Protein AF-A0A642V081-F1 (afdb_monomer)

Organism: Diutina rugosa (NCBI:txid5481)

Radius of gyration: 24.94 Å; Cα contacts (8 Å, |Δi|>4): 287; chains: 1; bounding box: 55×45×72 Å

pLDDT: mean 78.42, std 20.73, range [26.14, 98.19]

Mean predicted aligned error: 10.45 Å

Solvent-accessible surface area (backbone atoms only — not comparable to full-atom values): 16458 Å² total; per-residue (Å²): 106,72,70,55,56,49,44,54,45,44,58,56,42,57,66,57,71,76,52,76,100,82,73,70,90,54,52,59,71,49,46,51,47,54,36,75,72,33,76,67,60,33,51,57,48,52,50,50,53,51,54,48,46,60,52,38,47,76,74,40,48,69,62,46,50,56,36,51,55,49,38,51,55,51,53,48,49,30,59,46,42,29,54,54,55,55,52,49,45,72,73,74,51,57,73,32,92,36,66,67,26,58,39,52,69,45,12,48,50,46,34,54,46,52,61,49,49,56,51,50,47,53,53,45,18,52,45,17,59,78,68,20,66,59,59,57,72,58,49,42,51,48,53,37,52,51,48,39,72,76,36,77,92,52,85,66,57,62,84,63,49,50,58,54,36,38,47,52,37,34,52,19,64,59,74,52,56,81,91,61,61,36,33,67,18,67,65,46,31,49,51,52,54,41,47,76,73,67,50,52,63,68,58,49,17,66,77,69,75,37,52,57,69,12,50,52,25,46,53,54,41,49,51,52,61,72,63,50,71,66,40,42,96,92,46,61,65,48,31,38,60,23,59,55,45,34,41,26,50,53,44,43,53,50,56,54,49,51,51,49,54,56,54,69,68,56,73,78,55,98,54,74,68,43,59,55,53,48,54,44,54,55,49,30,52,55,49,47,51,50,54,50,47,52,54,50,55,56,50,64,71,126

Structure (mmCIF, N/CA/C/O backbone):
data_AF-A0A642V081-F1
#
_entry.id   AF-A0A642V081-F1
#
loop_
_atom_site.group_PDB
_atom_site.id
_atom_site.type_symbol
_atom_site.label_atom_id
_atom_site.label_alt_id
_atom_site.label_comp_id
_atom_site.label_asym_id
_atom_site.label_entity_id
_atom_site.label_seq_id
_atom_site.pdbx_PDB_ins_code
_atom_site.Cartn_x
_atom_site.Cartn_y
_atom_site.Cartn_z
_atom_site.occupancy
_atom_site.B_iso_or_equiv
_atom_site.auth_seq_id
_atom_site.auth_comp_id
_atom_site.auth_asym_id
_atom_site.auth_atom_id
_atom_site.pdbx_PDB_model_num
ATOM 1 N N . MET A 1 1 ? -28.876 -6.7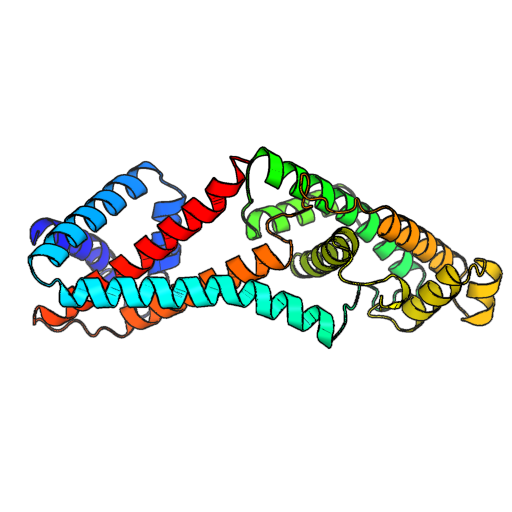98 34.643 1.00 32.56 1 MET A N 1
ATOM 2 C CA . MET A 1 1 ? -27.406 -6.703 34.494 1.00 32.56 1 MET A CA 1
ATOM 3 C C . MET A 1 1 ? -26.693 -8.021 34.769 1.00 32.56 1 MET A C 1
ATOM 5 O O . MET A 1 1 ? -26.191 -8.585 33.809 1.00 32.56 1 MET A O 1
ATOM 9 N N . PHE A 1 2 ? -26.740 -8.591 35.982 1.00 28.73 2 PHE A N 1
ATOM 10 C CA . PHE A 1 2 ? -26.086 -9.879 36.290 1.00 28.73 2 PHE A CA 1
ATOM 11 C C . PHE A 1 2 ? -26.470 -11.043 35.365 1.00 28.73 2 PHE A C 1
ATOM 13 O O . PHE A 1 2 ? -25.617 -11.851 35.053 1.00 28.73 2 PHE A O 1
ATOM 20 N N . LYS A 1 3 ? -27.707 -11.122 34.848 1.00 30.64 3 LYS A N 1
ATOM 21 C CA . LYS A 1 3 ? -28.114 -12.174 33.889 1.00 30.64 3 LYS A CA 1
ATOM 22 C C . LYS A 1 3 ? -27.567 -11.990 32.464 1.00 30.64 3 LYS A C 1
ATOM 24 O O . LYS A 1 3 ? -27.424 -12.983 31.764 1.00 30.64 3 LYS A O 1
ATOM 29 N N . LEU A 1 4 ? -27.283 -10.756 32.035 1.00 36.66 4 LEU A N 1
ATOM 30 C CA . LEU A 1 4 ? -26.717 -10.461 30.709 1.00 36.66 4 LEU A CA 1
ATOM 31 C C . LEU A 1 4 ? -25.191 -10.565 30.756 1.00 36.66 4 LEU A C 1
ATOM 33 O O . LEU A 1 4 ? -24.613 -11.249 29.925 1.00 36.66 4 LEU A O 1
ATOM 37 N N . ALA A 1 5 ? -24.574 -10.017 31.809 1.00 34.97 5 ALA A N 1
ATOM 38 C CA . ALA A 1 5 ? -23.178 -10.271 32.143 1.00 34.97 5 ALA A CA 1
ATOM 39 C C . ALA A 1 5 ? -22.939 -11.771 32.354 1.00 34.97 5 ALA A C 1
ATOM 41 O O . ALA A 1 5 ? -22.004 -12.295 31.788 1.00 34.97 5 ALA A O 1
ATOM 42 N N . ALA A 1 6 ? -23.827 -12.509 33.033 1.00 33.53 6 ALA A N 1
ATOM 43 C CA . ALA A 1 6 ? -23.733 -13.967 33.149 1.00 33.53 6 ALA A CA 1
ATOM 44 C C . ALA A 1 6 ? -24.080 -14.725 31.858 1.00 33.53 6 ALA A C 1
ATOM 46 O O . ALA A 1 6 ? -23.730 -15.893 31.768 1.00 33.53 6 ALA A O 1
ATOM 47 N N . ARG A 1 7 ? -24.760 -14.123 30.872 1.00 36.12 7 ARG A N 1
ATOM 48 C CA . ARG A 1 7 ? -24.991 -14.731 29.546 1.00 36.12 7 ARG A CA 1
ATOM 49 C C . ARG A 1 7 ? -23.801 -14.510 28.614 1.00 36.12 7 ARG A C 1
ATOM 51 O O . ARG A 1 7 ? -23.375 -15.471 27.992 1.00 36.12 7 ARG A O 1
ATOM 58 N N . LEU A 1 8 ? -23.225 -13.307 28.598 1.00 38.94 8 LEU A N 1
ATOM 59 C CA . LEU A 1 8 ? -21.942 -13.010 27.953 1.00 38.94 8 LEU A CA 1
ATOM 60 C C . LEU A 1 8 ? -20.829 -13.841 28.597 1.00 38.94 8 LEU A C 1
ATOM 62 O O . LEU A 1 8 ? -20.137 -14.567 27.901 1.00 38.94 8 LEU A O 1
ATOM 66 N N . ASN A 1 9 ? -20.761 -13.862 29.930 1.00 35.81 9 ASN A N 1
ATOM 67 C CA . ASN A 1 9 ? -19.844 -14.703 30.689 1.00 35.81 9 ASN A CA 1
ATOM 68 C C . ASN A 1 9 ? -20.134 -16.186 30.440 1.00 35.81 9 ASN A C 1
ATOM 70 O O . ASN A 1 9 ? -19.202 -16.901 30.163 1.00 35.81 9 ASN A O 1
ATOM 74 N N . ARG A 1 10 ? -21.381 -16.687 30.402 1.00 33.41 10 ARG A N 1
ATOM 75 C CA . ARG A 1 10 ? -21.636 -18.098 30.022 1.00 33.41 10 ARG A CA 1
ATOM 76 C C . ARG A 1 10 ? -21.264 -18.412 28.580 1.00 33.41 10 ARG A C 1
ATOM 78 O O . ARG A 1 10 ? -20.822 -19.522 28.352 1.00 33.41 10 ARG A O 1
ATOM 85 N N . SER A 1 11 ? -21.422 -17.496 27.630 1.00 37.34 11 SER A N 1
ATOM 86 C CA . SER A 1 11 ? -21.019 -17.719 26.234 1.00 37.34 11 SER A CA 1
ATOM 87 C C . SER A 1 11 ? -19.494 -17.724 26.084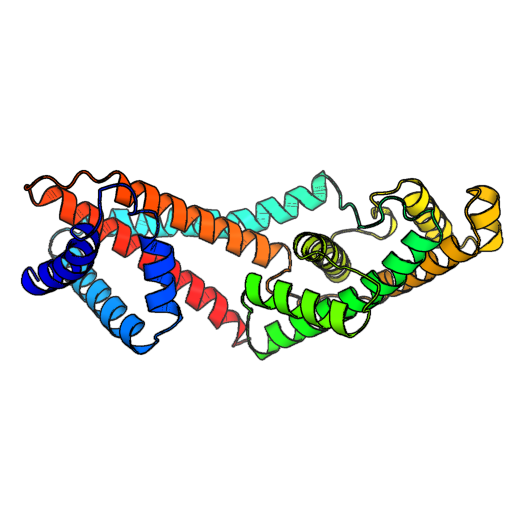 1.00 37.34 11 SER A C 1
ATOM 89 O O . SER A 1 11 ? -18.944 -18.578 25.396 1.00 37.34 11 SER A O 1
ATOM 91 N N . ILE A 1 12 ? -18.808 -16.824 26.793 1.00 38.19 12 ILE A N 1
ATOM 92 C CA . ILE A 1 12 ? -17.344 -16.717 26.848 1.00 38.19 12 ILE A CA 1
ATOM 93 C C . ILE A 1 12 ? -16.745 -17.896 27.648 1.00 38.19 12 ILE A C 1
ATOM 95 O O . ILE A 1 12 ? -15.780 -18.523 27.223 1.00 38.19 12 ILE A O 1
ATOM 99 N N . VAL A 1 13 ? -17.375 -18.284 28.760 1.00 34.09 13 VAL A N 1
ATOM 100 C CA . VAL A 1 13 ? -16.932 -19.330 29.700 1.00 34.09 13 VAL A CA 1
ATOM 101 C C . VAL A 1 13 ? -17.310 -20.745 29.247 1.00 34.09 13 VAL A C 1
ATOM 103 O O . VAL A 1 13 ? -16.503 -21.651 29.429 1.00 34.09 13 VAL A O 1
ATOM 106 N N . HIS A 1 14 ? -18.460 -20.993 28.597 1.00 35.00 14 HIS A N 1
ATOM 107 C CA . HIS A 1 14 ? -18.742 -22.324 28.018 1.00 35.00 14 HIS A CA 1
ATOM 108 C C . HIS A 1 14 ? -17.799 -22.664 26.860 1.00 35.00 14 HIS A C 1
ATOM 110 O O . HIS A 1 14 ? -17.483 -23.840 26.653 1.00 35.00 14 HIS A O 1
ATOM 116 N N . HIS A 1 15 ? -17.321 -21.657 26.128 1.00 36.28 15 HIS A N 1
ATOM 117 C CA . HIS A 1 15 ? -16.260 -21.842 25.142 1.00 36.28 15 HIS A CA 1
ATOM 118 C C . HIS A 1 15 ? -14.868 -21.966 25.779 1.00 36.28 15 HIS A C 1
ATOM 120 O O . HIS A 1 15 ? -14.047 -22.710 25.251 1.00 36.28 15 HIS A O 1
ATOM 126 N N . ALA A 1 16 ? -14.625 -21.357 26.945 1.00 33.34 16 ALA A N 1
ATOM 127 C CA . ALA A 1 16 ? -13.371 -21.504 27.692 1.00 33.34 16 ALA A CA 1
ATOM 128 C C . ALA A 1 16 ? -13.244 -22.826 28.485 1.00 33.34 16 ALA A C 1
ATOM 130 O O . ALA A 1 16 ? -12.134 -23.284 28.735 1.00 33.34 16 ALA A O 1
ATOM 131 N N . HIS A 1 17 ? -14.350 -23.463 28.887 1.00 32.53 17 HIS A N 1
ATOM 132 C CA . HIS A 1 17 ? -14.330 -24.663 29.744 1.00 32.53 17 HIS A CA 1
ATOM 133 C C . HIS A 1 17 ? -14.405 -26.008 29.011 1.00 32.53 17 HIS A C 1
ATOM 135 O O . HIS A 1 17 ? -14.322 -27.051 29.653 1.00 32.53 17 HIS A O 1
ATOM 141 N N . SER A 1 18 ? -14.544 -26.022 27.684 1.00 30.14 18 SER A N 1
ATOM 142 C CA . SER A 1 18 ? -14.655 -27.270 26.910 1.00 30.14 18 SER A CA 1
ATOM 143 C C . SER A 1 18 ? -13.350 -27.723 26.241 1.00 30.14 18 SER A C 1
ATOM 145 O O . SER A 1 18 ? -13.346 -28.765 25.585 1.00 30.14 18 SER A O 1
ATOM 147 N N . ARG A 1 19 ? -12.230 -27.004 26.419 1.00 30.38 19 ARG A N 1
ATOM 148 C CA . ARG A 1 19 ? -10.895 -27.402 25.929 1.00 30.38 19 ARG A CA 1
ATOM 149 C C . ARG A 1 19 ? -9.787 -26.950 26.895 1.00 30.38 19 ARG A C 1
ATOM 151 O O . ARG A 1 19 ? -9.972 -25.944 27.575 1.00 30.38 19 ARG A O 1
ATOM 158 N N . PRO A 1 20 ? -8.661 -27.685 26.994 1.00 27.58 20 PRO A N 1
ATOM 159 C CA . PRO A 1 20 ? -7.581 -27.347 27.918 1.00 27.58 20 PRO A CA 1
ATOM 160 C C . PRO A 1 20 ? -7.003 -25.952 27.632 1.00 27.58 20 PRO A C 1
ATOM 162 O O . PRO A 1 20 ? -7.023 -25.494 26.491 1.00 27.58 20 PRO A O 1
ATOM 165 N N . LEU A 1 21 ? -6.500 -25.318 28.699 1.00 30.09 21 LEU A N 1
ATOM 166 C CA . LEU A 1 21 ? -6.029 -23.931 28.901 1.00 30.09 21 LEU A CA 1
ATOM 167 C C . LEU A 1 21 ? -4.899 -23.423 27.966 1.00 30.09 21 LEU A C 1
ATOM 169 O O . LEU A 1 21 ? -4.063 -22.626 28.375 1.00 30.09 21 LEU A O 1
ATOM 173 N N . GLY A 1 22 ? -4.867 -23.851 26.705 1.00 26.14 22 GLY A N 1
ATOM 174 C CA . GLY A 1 22 ? -3.906 -23.416 25.687 1.00 26.14 22 GLY A CA 1
ATOM 175 C C . GLY A 1 22 ? -4.514 -22.654 24.506 1.00 26.14 22 GLY A C 1
ATOM 176 O O . GLY A 1 22 ? -3.803 -22.387 23.547 1.00 26.14 22 GLY A O 1
ATOM 177 N N . VAL A 1 23 ? -5.814 -22.323 24.513 1.00 30.14 23 VAL A N 1
ATOM 178 C CA . VAL A 1 23 ? -6.482 -21.714 23.344 1.00 30.14 23 VAL A CA 1
ATOM 179 C C . VAL A 1 23 ? -7.489 -20.631 23.760 1.00 30.14 23 VAL A C 1
ATOM 181 O O . VAL A 1 23 ? -8.694 -20.786 23.595 1.00 30.14 23 VAL A O 1
ATOM 184 N N . VAL A 1 24 ? -6.998 -19.511 24.299 1.00 34.81 24 VAL A N 1
ATOM 185 C CA . VAL A 1 24 ? -7.749 -18.229 24.342 1.00 34.81 24 VAL A CA 1
ATOM 186 C C . VAL A 1 24 ? -7.237 -17.244 23.274 1.00 34.81 24 VAL A C 1
ATOM 188 O O . VAL A 1 24 ? -7.891 -16.253 22.971 1.00 34.81 24 VAL A O 1
ATOM 191 N N . CYS A 1 25 ? -6.179 -17.625 22.550 1.00 33.81 25 CYS A N 1
ATOM 192 C CA . CYS A 1 25 ? -5.556 -16.888 21.441 1.00 33.81 25 CYS A CA 1
ATOM 193 C C . CYS A 1 25 ? -6.454 -16.712 20.189 1.00 33.81 25 CYS A C 1
ATOM 195 O O . CYS A 1 25 ? -6.045 -16.144 19.186 1.00 33.81 25 CYS A O 1
ATOM 197 N N . LEU A 1 26 ? -7.691 -17.221 20.220 1.00 32.47 26 LEU A N 1
ATOM 198 C CA . LEU A 1 26 ? -8.676 -17.091 19.140 1.00 32.47 26 LEU A CA 1
ATOM 199 C C . LEU A 1 26 ? -9.790 -16.092 19.466 1.00 32.47 26 LEU A C 1
ATOM 201 O O . LEU A 1 26 ? -10.690 -15.932 18.644 1.00 32.47 26 LEU A O 1
ATOM 205 N N . SER A 1 27 ? -9.791 -15.469 20.652 1.00 43.78 27 SER A N 1
ATOM 206 C CA . SER A 1 27 ? -11.011 -14.839 21.152 1.00 43.78 27 SER A CA 1
ATOM 207 C C . SER A 1 27 ? -11.390 -13.576 20.392 1.00 43.78 27 SER A C 1
ATOM 209 O O . SER A 1 27 ? -12.537 -13.536 19.985 1.00 43.78 27 SER A O 1
ATOM 211 N N . TRP A 1 28 ? -10.486 -12.641 20.063 1.00 40.12 28 TRP A N 1
ATOM 212 C CA . TRP A 1 28 ? -10.871 -11.425 19.326 1.00 40.12 28 TRP A CA 1
ATOM 213 C C . TRP A 1 28 ? -10.946 -11.595 17.811 1.00 40.12 28 TRP A C 1
ATOM 215 O O . TRP A 1 28 ? -11.899 -11.109 17.241 1.00 40.12 28 TRP A O 1
ATOM 225 N N . LYS A 1 29 ? -10.080 -12.364 17.133 1.00 36.12 29 LYS A N 1
ATOM 226 C CA . LYS A 1 29 ? -10.322 -12.690 15.706 1.00 36.12 29 LYS A CA 1
ATOM 227 C C . LYS A 1 29 ? -11.617 -13.493 15.510 1.00 36.12 29 LYS A C 1
ATOM 229 O O . LYS A 1 29 ? -12.261 -13.351 14.477 1.00 36.12 29 LYS A O 1
ATOM 234 N N . ARG A 1 30 ? -12.059 -14.305 16.489 1.00 39.97 30 ARG A N 1
ATOM 235 C CA . ARG A 1 30 ? -13.419 -14.891 16.495 1.00 39.97 30 ARG A CA 1
ATOM 236 C C . ARG A 1 30 ? -14.500 -13.935 16.987 1.00 39.97 30 ARG A C 1
ATOM 238 O O . ARG A 1 30 ? -15.624 -14.076 16.531 1.00 39.97 30 ARG A O 1
ATOM 245 N N . PHE A 1 31 ? -14.197 -12.988 17.873 1.00 43.31 31 PHE A N 1
ATOM 246 C CA . PHE A 1 31 ? -15.139 -11.945 18.290 1.00 43.31 31 PHE A CA 1
ATOM 247 C C . PHE A 1 31 ? -15.372 -10.963 17.139 1.00 43.31 31 PHE A C 1
ATOM 249 O O . PHE A 1 31 ? -16.487 -10.867 16.662 1.00 43.31 31 PHE A O 1
ATOM 256 N N . SER A 1 32 ? -14.335 -10.328 16.599 1.00 36.94 32 SER A N 1
ATOM 257 C CA . SER A 1 32 ? -14.399 -9.466 15.422 1.00 36.94 32 SER A CA 1
ATOM 258 C C . SER A 1 32 ? -14.920 -10.215 14.197 1.00 36.94 32 SER A C 1
ATOM 260 O O . SER A 1 32 ? -15.821 -9.697 13.559 1.00 36.94 32 SER A O 1
ATOM 262 N N . SER A 1 33 ? -14.524 -11.467 13.903 1.00 37.62 33 SER A N 1
ATOM 263 C CA . SER A 1 33 ? -15.167 -12.195 12.789 1.00 37.62 33 SER A CA 1
ATOM 264 C C . SER A 1 33 ? -16.634 -12.538 13.062 1.00 37.62 33 SER A C 1
ATOM 266 O O . SER A 1 33 ? -17.432 -12.368 12.151 1.00 37.62 33 SER A O 1
ATOM 268 N N . MET A 1 34 ? -17.055 -12.907 14.283 1.00 36.66 34 MET A N 1
ATOM 269 C CA . MET A 1 34 ? -18.489 -13.067 14.609 1.00 36.66 34 MET A CA 1
ATOM 270 C C . MET A 1 34 ? -19.287 -11.758 14.504 1.00 36.66 34 MET A C 1
ATOM 272 O O . MET A 1 34 ? -20.498 -11.815 14.315 1.00 36.66 34 MET A O 1
ATOM 276 N N . TYR A 1 35 ? -18.649 -10.595 14.648 1.00 38.81 35 TYR A N 1
ATOM 277 C CA . TYR A 1 35 ? -19.322 -9.290 14.683 1.00 38.81 35 TYR A CA 1
ATOM 278 C C . TYR A 1 35 ? -19.258 -8.556 13.343 1.00 38.81 35 TYR A C 1
ATOM 280 O O . TYR A 1 35 ? -20.187 -7.833 12.995 1.00 38.81 35 TYR A O 1
ATOM 288 N N . CYS A 1 36 ? -18.191 -8.759 12.576 1.00 34.38 36 CYS A N 1
ATOM 289 C CA . CYS A 1 36 ? -18.011 -8.191 11.247 1.00 34.38 36 CYS A CA 1
ATOM 290 C C . CYS A 1 36 ? -18.716 -9.022 10.166 1.00 34.38 36 CYS A C 1
ATOM 292 O O . CYS A 1 36 ? -19.045 -8.469 9.123 1.00 34.38 36 CYS A O 1
ATOM 294 N N . SER A 1 37 ? -18.996 -10.314 10.401 1.00 34.06 37 SER A N 1
ATOM 295 C CA . SER A 1 37 ? -19.684 -11.170 9.415 1.00 34.06 37 SER A CA 1
ATOM 296 C C . SER A 1 37 ? -21.184 -11.392 9.666 1.00 34.06 37 SER A C 1
ATOM 298 O O . SER A 1 37 ? -21.883 -11.794 8.738 1.00 34.06 37 SER A O 1
ATOM 300 N N . ASP A 1 38 ? -21.710 -11.077 10.862 1.00 36.72 38 ASP A N 1
ATOM 301 C CA . ASP A 1 38 ? -23.151 -11.137 11.163 1.00 36.72 38 ASP A CA 1
ATOM 302 C C . ASP A 1 38 ? -23.688 -9.775 11.676 1.00 36.72 38 ASP A C 1
ATOM 304 O O . ASP A 1 38 ? -23.536 -9.424 12.856 1.00 36.72 38 ASP A O 1
ATOM 308 N N . PRO A 1 39 ? -24.344 -8.978 10.809 1.00 42.47 39 PRO A N 1
ATOM 309 C CA . PRO A 1 39 ? -24.791 -7.623 11.138 1.00 42.47 39 PRO A CA 1
ATOM 310 C C . PRO A 1 39 ? -25.899 -7.565 12.205 1.00 42.47 39 PRO A C 1
ATOM 312 O O . PRO A 1 39 ? -26.160 -6.491 12.758 1.00 42.47 39 PRO A O 1
ATOM 315 N N . VAL A 1 40 ? -26.559 -8.685 12.523 1.00 39.06 40 VAL A N 1
ATOM 316 C CA . VAL A 1 40 ? -27.606 -8.745 13.557 1.00 39.06 40 VAL A CA 1
ATOM 317 C C . VAL A 1 40 ? -26.988 -8.925 14.947 1.00 39.06 40 VAL A C 1
ATOM 319 O O . VAL A 1 40 ? -27.354 -8.207 15.880 1.00 39.06 40 VAL A O 1
ATOM 322 N N . LEU A 1 41 ? -25.990 -9.807 15.073 1.00 42.78 41 LEU A N 1
ATOM 323 C CA . LEU A 1 41 ? -25.235 -10.030 16.315 1.00 42.78 41 LEU A CA 1
ATOM 324 C C . LEU A 1 41 ? -24.449 -8.782 16.749 1.00 42.78 41 LEU A C 1
ATOM 326 O O . LEU A 1 41 ? -24.416 -8.448 17.936 1.00 42.78 41 LEU A O 1
ATOM 330 N N . SER A 1 42 ? -23.905 -8.046 15.777 1.00 56.31 42 SER A N 1
ATOM 331 C CA . SER A 1 42 ? -23.241 -6.751 15.973 1.00 56.31 42 SER A CA 1
ATOM 332 C C . SER A 1 42 ? -24.136 -5.713 16.670 1.00 56.31 42 SER A C 1
ATOM 334 O O . SER A 1 42 ? -23.727 -5.080 17.650 1.00 56.31 42 SER A O 1
ATOM 336 N N . LYS A 1 43 ? -25.395 -5.569 16.232 1.00 60.00 43 LYS A N 1
ATOM 337 C CA . LYS A 1 43 ? -26.323 -4.561 16.778 1.00 60.00 43 LYS A CA 1
ATOM 338 C C . LYS A 1 43 ? -26.743 -4.853 18.213 1.00 60.00 43 LYS A C 1
ATOM 340 O O . LYS A 1 43 ? -26.782 -3.934 19.034 1.00 60.00 43 LYS A O 1
ATOM 345 N N . ASP A 1 44 ? -27.044 -6.108 18.533 1.00 63.44 44 ASP A N 1
ATOM 346 C CA . ASP A 1 44 ? -27.483 -6.483 19.880 1.00 63.44 44 ASP A CA 1
ATOM 347 C C . ASP A 1 44 ? -26.366 -6.338 20.911 1.00 63.44 44 ASP A C 1
ATOM 349 O O . ASP A 1 44 ? -26.613 -5.904 22.042 1.00 63.44 44 ASP A O 1
ATOM 353 N N . VAL A 1 45 ? -25.124 -6.630 20.521 1.00 62.12 45 VAL A N 1
ATOM 354 C CA . VAL A 1 45 ? -23.990 -6.428 21.418 1.00 62.12 45 VAL A CA 1
ATOM 355 C C . VAL A 1 45 ? -23.630 -4.954 21.531 1.00 62.12 45 VAL A C 1
ATOM 357 O O . VAL A 1 45 ? -23.437 -4.487 22.652 1.00 62.12 45 VAL A O 1
ATOM 360 N N . SER A 1 46 ? -23.613 -4.198 20.432 1.00 64.75 46 SER A N 1
ATOM 361 C CA . SER A 1 46 ? -23.390 -2.749 20.489 1.00 64.75 46 SER A CA 1
ATOM 362 C C . SER A 1 46 ? -24.411 -2.081 21.419 1.00 64.75 46 SER A C 1
ATOM 364 O O . SER A 1 46 ? -24.051 -1.331 22.329 1.00 64.75 46 SER A O 1
ATOM 366 N N . ARG A 1 47 ? -25.689 -2.468 21.316 1.00 69.94 47 ARG A N 1
ATOM 367 C CA . ARG A 1 47 ? -26.750 -2.023 22.229 1.00 69.94 47 ARG A CA 1
ATOM 368 C C . ARG A 1 47 ? -26.511 -2.470 23.674 1.00 69.94 47 ARG A C 1
ATOM 370 O O . ARG A 1 47 ? -26.741 -1.695 24.602 1.00 69.94 47 ARG A O 1
ATOM 377 N N . ALA A 1 48 ? -26.059 -3.704 23.898 1.00 71.12 48 ALA A N 1
ATOM 378 C CA . ALA A 1 48 ? -25.729 -4.195 25.235 1.00 71.12 48 ALA A CA 1
ATOM 379 C C . ALA A 1 48 ? -24.557 -3.423 25.865 1.00 71.12 48 ALA A C 1
ATOM 381 O O . ALA A 1 48 ? -24.628 -3.083 27.047 1.00 71.12 48 ALA A O 1
ATOM 382 N N . LEU A 1 49 ? -23.520 -3.104 25.088 1.00 68.81 49 LEU A N 1
ATOM 383 C CA . LEU A 1 49 ? -22.375 -2.303 25.518 1.00 68.81 49 LEU A CA 1
ATOM 384 C C . LEU A 1 49 ? -22.776 -0.849 25.791 1.00 68.81 49 LEU A C 1
ATOM 386 O O . LEU A 1 49 ? -22.380 -0.304 26.817 1.00 68.81 49 LEU A O 1
ATOM 390 N N . GLN A 1 50 ? -23.646 -0.252 24.971 1.00 72.88 50 GLN A N 1
ATOM 391 C CA . GLN A 1 50 ? -24.224 1.073 25.234 1.00 72.88 50 GLN A CA 1
ATOM 392 C C . GLN A 1 50 ? -25.046 1.100 26.530 1.00 72.88 50 GLN A C 1
ATOM 394 O O . GLN A 1 50 ? -24.928 2.025 27.332 1.00 72.88 50 GLN A O 1
ATOM 399 N N . LEU A 1 51 ? -25.855 0.068 26.785 1.00 77.75 51 LEU A N 1
ATOM 400 C CA . LEU A 1 51 ? -26.607 -0.055 28.037 1.00 77.75 51 LEU A CA 1
ATOM 401 C C . LEU A 1 51 ? -25.684 -0.276 29.240 1.00 77.75 51 LEU A C 1
ATOM 403 O O . LEU A 1 51 ? -25.944 0.254 30.322 1.00 77.75 51 LEU A O 1
ATOM 407 N N . LEU A 1 52 ? -24.616 -1.059 29.081 1.00 71.50 52 LEU A N 1
ATOM 408 C CA . LEU A 1 52 ? -23.596 -1.229 30.114 1.00 71.50 52 LEU A CA 1
ATOM 409 C C . LEU A 1 52 ? -22.906 0.101 30.404 1.00 71.50 52 LEU A C 1
ATOM 411 O O . LEU A 1 52 ? -22.841 0.485 31.568 1.00 71.50 52 LEU A O 1
ATOM 415 N N . ARG A 1 53 ? -22.509 0.850 29.373 1.00 72.88 53 ARG A N 1
ATOM 416 C CA . ARG A 1 53 ? -21.958 2.202 29.496 1.00 72.88 53 ARG A CA 1
ATOM 417 C C . ARG A 1 53 ? -22.900 3.125 30.259 1.00 72.88 53 ARG A C 1
ATOM 419 O O . ARG A 1 53 ? -22.489 3.667 31.272 1.00 72.88 53 ARG A O 1
ATOM 426 N N . ALA A 1 54 ? -24.162 3.248 29.850 1.00 80.88 54 ALA A N 1
ATOM 427 C CA . ALA A 1 54 ? -25.123 4.134 30.514 1.00 80.88 54 ALA A CA 1
ATOM 428 C C . ALA A 1 54 ? -25.320 3.780 32.003 1.00 80.88 54 ALA A C 1
ATOM 430 O O . ALA A 1 54 ? -25.544 4.650 32.847 1.00 80.88 54 ALA A O 1
ATOM 431 N N . ASN A 1 55 ? -25.220 2.493 32.352 1.00 79.12 55 ASN A N 1
ATOM 432 C CA . ASN A 1 55 ? -25.237 2.053 33.746 1.00 79.12 55 ASN A CA 1
ATOM 433 C C . ASN A 1 55 ? -23.919 2.368 34.474 1.00 79.12 55 ASN A C 1
ATOM 435 O O . ASN A 1 55 ? -23.944 2.734 35.650 1.00 79.12 55 ASN A O 1
ATOM 439 N N . MET A 1 56 ? -22.777 2.246 33.797 1.00 75.75 56 MET A N 1
ATOM 440 C CA . MET A 1 56 ? -21.458 2.586 34.336 1.00 75.75 56 MET A CA 1
ATOM 441 C C . MET A 1 56 ? -21.279 4.095 34.518 1.00 75.75 56 MET A C 1
ATOM 443 O O . MET A 1 56 ? -20.765 4.499 35.548 1.00 75.75 56 MET A O 1
ATOM 447 N N . GLU A 1 57 ? -21.786 4.934 33.617 1.00 81.50 57 GLU A N 1
ATOM 448 C CA . GLU A 1 57 ? -21.793 6.400 33.747 1.00 81.50 57 GLU A CA 1
ATOM 449 C C . GLU A 1 57 ? -22.531 6.847 35.006 1.00 81.50 57 GLU A C 1
ATOM 451 O O . GLU A 1 57 ? -22.040 7.679 35.764 1.00 81.50 57 GLU A O 1
ATOM 456 N N . LYS A 1 58 ? -23.687 6.233 35.276 1.00 84.88 58 LYS A N 1
ATOM 457 C CA . LYS A 1 58 ? -24.482 6.530 36.473 1.00 84.88 58 LYS A CA 1
ATOM 458 C C . LYS A 1 58 ? -23.835 6.032 37.761 1.00 84.88 58 LYS A C 1
ATOM 460 O O . LYS A 1 58 ? -24.027 6.641 38.807 1.00 84.88 58 LYS A O 1
ATOM 465 N N . SER A 1 59 ? -23.128 4.904 37.711 1.00 82.75 59 SER A N 1
ATOM 466 C CA . SER A 1 59 ? -22.625 4.227 38.915 1.00 82.75 59 SER A CA 1
ATOM 467 C C . SER A 1 59 ? -21.149 4.493 39.217 1.00 82.75 59 SER A C 1
ATOM 469 O O . SER A 1 59 ? -20.742 4.378 40.368 1.00 82.75 59 SER A O 1
ATOM 471 N N . ASN A 1 60 ? -20.343 4.818 38.205 1.00 83.56 60 ASN A N 1
ATOM 472 C CA . ASN A 1 60 ? -18.888 4.970 38.261 1.00 83.56 60 ASN A CA 1
ATOM 473 C C . ASN A 1 60 ? -18.400 5.981 37.192 1.00 83.56 60 ASN A C 1
ATOM 475 O O . ASN A 1 60 ? -17.648 5.601 36.290 1.00 83.56 60 ASN A O 1
ATOM 479 N N . PRO A 1 61 ? -18.781 7.269 37.281 1.00 86.44 61 PRO A N 1
ATOM 480 C CA . PRO A 1 61 ? -18.441 8.278 36.269 1.00 86.44 61 PRO A CA 1
ATOM 481 C C . PRO A 1 61 ? -16.928 8.446 36.060 1.00 86.44 61 PRO A C 1
ATOM 483 O O . PRO A 1 61 ? -16.482 8.658 34.940 1.00 86.44 61 PRO A O 1
ATOM 486 N N . GLN A 1 62 ? -16.123 8.268 37.113 1.00 86.75 62 GLN A N 1
ATOM 487 C CA . GLN A 1 62 ? -14.656 8.312 37.035 1.00 86.75 62 GLN A CA 1
ATOM 488 C C . GLN A 1 62 ? -14.083 7.238 36.101 1.00 86.75 62 GLN A C 1
ATOM 490 O O . GLN A 1 62 ? -13.153 7.505 35.350 1.00 86.75 62 GLN A O 1
ATOM 495 N N . LEU A 1 63 ? -14.649 6.025 36.124 1.00 82.00 63 LEU A N 1
ATOM 496 C CA . LEU A 1 63 ? -14.189 4.936 35.264 1.00 82.00 63 LEU A CA 1
ATOM 497 C C . LEU A 1 63 ? -14.547 5.198 33.798 1.00 82.00 63 LEU A C 1
ATOM 499 O O . LEU A 1 63 ? -13.798 4.811 32.911 1.00 82.00 63 LEU A O 1
ATOM 503 N N . VAL A 1 64 ? -15.674 5.866 33.546 1.00 82.44 64 VAL A N 1
ATOM 504 C CA . VAL A 1 64 ? -16.036 6.284 32.188 1.00 82.44 64 VAL A CA 1
ATOM 505 C C . VAL A 1 64 ? -15.126 7.405 31.705 1.00 82.44 64 VAL A C 1
ATOM 507 O O . VAL A 1 64 ? -14.666 7.324 30.576 1.00 82.44 64 VAL A O 1
ATOM 510 N N . GLY A 1 65 ? -14.785 8.378 32.557 1.00 86.75 65 GLY A N 1
ATOM 511 C CA . GLY A 1 65 ? -13.780 9.396 32.227 1.00 86.75 65 GLY A CA 1
ATOM 512 C C . GLY A 1 65 ? -12.456 8.771 31.781 1.00 86.75 65 GLY A C 1
ATOM 513 O O . GLY A 1 65 ? -11.994 9.041 30.682 1.00 86.75 65 GLY A O 1
ATOM 514 N N . LEU A 1 66 ? -11.935 7.810 32.551 1.00 88.88 66 LEU A N 1
ATOM 515 C CA . LEU A 1 66 ? -10.726 7.063 32.176 1.00 88.88 66 LEU A CA 1
ATOM 516 C C . LEU A 1 66 ? -10.859 6.310 30.839 1.00 88.88 66 LEU A C 1
ATOM 518 O O . LEU A 1 66 ? -9.865 6.088 30.154 1.00 88.88 66 LEU A O 1
ATOM 522 N N . MET A 1 67 ? -12.068 5.860 30.494 1.00 87.19 67 MET A N 1
ATOM 523 C CA . MET A 1 67 ? -12.330 5.109 29.264 1.00 87.19 67 MET A CA 1
ATOM 524 C C . MET A 1 67 ? -12.275 6.049 28.067 1.00 87.19 67 MET A C 1
ATOM 526 O O . MET A 1 67 ? -11.681 5.708 27.051 1.00 87.19 67 MET A O 1
ATOM 530 N N . GLU A 1 68 ? -12.873 7.230 28.208 1.00 89.12 68 GLU A N 1
ATOM 531 C CA . GLU A 1 68 ? -12.843 8.294 27.207 1.00 89.12 68 GLU A CA 1
ATOM 532 C C . GLU A 1 68 ? -11.414 8.802 26.988 1.00 89.12 68 GLU A C 1
ATOM 534 O O . GLU A 1 68 ? -10.965 8.822 25.844 1.00 89.12 68 GLU A O 1
ATOM 539 N N . ASP A 1 69 ? -10.662 9.059 28.065 1.00 93.19 69 ASP A N 1
ATOM 540 C CA . ASP A 1 69 ? -9.247 9.450 27.983 1.00 93.19 69 ASP A CA 1
ATOM 541 C C . ASP A 1 69 ? -8.422 8.396 27.220 1.00 93.19 69 ASP A C 1
ATOM 543 O O . ASP A 1 69 ? -7.577 8.726 26.387 1.00 93.19 69 ASP A O 1
ATOM 547 N N . LYS A 1 70 ? -8.686 7.102 27.465 1.00 92.00 70 LYS A N 1
ATOM 548 C CA . LYS A 1 70 ? -8.006 6.003 26.762 1.00 92.00 70 LYS A CA 1
ATOM 549 C C . LYS A 1 70 ? -8.401 5.896 25.297 1.00 92.00 70 LYS A C 1
ATOM 551 O O . LYS A 1 70 ? -7.532 5.652 24.466 1.00 92.00 70 LYS A O 1
ATOM 556 N N . VAL A 1 71 ? -9.678 6.075 24.967 1.00 89.81 71 VAL A N 1
ATOM 557 C CA . VAL A 1 71 ? -10.131 6.117 23.570 1.00 89.81 71 VAL A CA 1
ATOM 558 C C . VAL A 1 71 ? -9.447 7.269 22.835 1.00 89.81 71 VAL A C 1
ATOM 560 O O . VAL A 1 71 ? -8.932 7.059 21.740 1.00 89.81 71 VAL A O 1
ATOM 563 N N . GLU A 1 72 ? -9.385 8.457 23.437 1.00 92.62 72 GLU A N 1
ATOM 564 C CA . GLU A 1 72 ? -8.746 9.630 22.834 1.00 92.62 72 GLU A CA 1
ATOM 565 C C . GLU A 1 72 ? -7.235 9.427 22.638 1.00 92.62 72 GLU A C 1
ATOM 567 O O . GLU A 1 72 ? -6.714 9.704 21.559 1.00 92.62 72 GLU A O 1
ATOM 572 N N . GLU A 1 73 ? -6.538 8.856 23.627 1.00 94.75 73 GLU A N 1
ATOM 573 C CA . GLU A 1 73 ? -5.117 8.498 23.525 1.00 94.75 73 GLU A CA 1
ATOM 574 C C . GLU A 1 73 ? -4.844 7.548 22.346 1.00 94.75 73 GLU A C 1
ATOM 576 O O . GLU A 1 73 ? -3.927 7.781 21.555 1.00 94.75 73 GLU A O 1
ATOM 581 N N . LYS A 1 74 ? -5.644 6.485 22.214 1.00 91.25 74 LYS A N 1
ATOM 582 C CA . LYS A 1 74 ? -5.498 5.461 21.167 1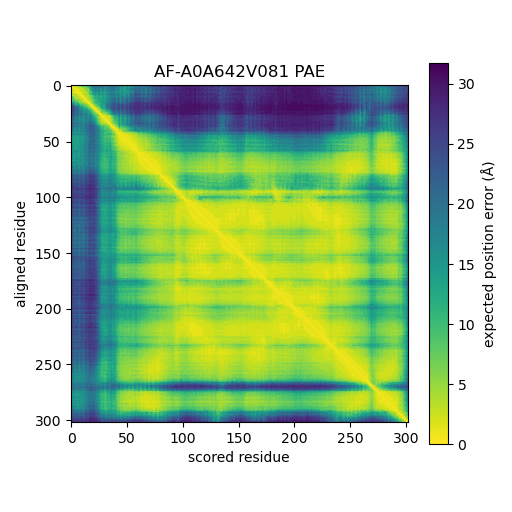.00 91.25 74 LYS A CA 1
ATOM 583 C C . LYS A 1 74 ? -5.829 6.018 19.781 1.00 91.25 74 LYS A C 1
ATOM 585 O O . LYS A 1 74 ? -5.058 5.837 18.846 1.00 91.25 74 LYS A O 1
ATOM 590 N N . LEU A 1 75 ? -6.925 6.771 19.653 1.00 89.44 75 LEU A N 1
ATOM 591 C CA . LEU A 1 75 ? -7.285 7.444 18.399 1.00 89.44 75 LEU A CA 1
ATOM 592 C C . LEU A 1 75 ? -6.230 8.470 17.981 1.00 89.44 75 LEU A C 1
ATOM 594 O O . LEU A 1 75 ? -5.963 8.627 16.792 1.00 89.44 75 LEU A O 1
ATOM 598 N N . LYS A 1 76 ? -5.606 9.163 18.937 1.00 91.06 76 LYS A N 1
ATOM 599 C CA . LYS A 1 76 ? -4.500 10.071 18.641 1.00 91.06 76 LYS A CA 1
ATOM 600 C C . LYS A 1 76 ? -3.290 9.318 18.090 1.00 91.06 76 LYS A C 1
ATOM 602 O O . LYS A 1 76 ? -2.714 9.788 17.119 1.00 91.06 76 LYS A O 1
ATOM 607 N N . ARG A 1 77 ? -2.936 8.153 18.646 1.00 90.38 77 ARG A N 1
ATOM 608 C CA . ARG A 1 77 ? -1.862 7.300 18.102 1.00 90.38 77 ARG A CA 1
ATOM 609 C C . ARG A 1 77 ? -2.157 6.841 16.673 1.00 90.38 77 ARG A C 1
ATOM 611 O O . ARG A 1 77 ? -1.332 7.063 15.798 1.00 90.38 77 ARG A O 1
ATOM 618 N N . ILE A 1 78 ? -3.363 6.330 16.423 1.00 87.44 78 ILE A N 1
ATOM 619 C CA . ILE A 1 78 ? -3.811 5.902 15.085 1.00 87.44 78 ILE A CA 1
ATOM 620 C C . ILE A 1 78 ? -3.775 7.056 14.068 1.00 87.44 78 ILE A C 1
ATOM 622 O O . ILE A 1 78 ? -3.414 6.866 12.913 1.00 87.44 78 ILE A O 1
ATOM 626 N N . ASN A 1 79 ? -4.149 8.271 14.471 1.00 84.81 79 ASN A N 1
ATOM 627 C CA . ASN A 1 79 ? -4.095 9.426 13.570 1.00 84.81 79 ASN A CA 1
ATOM 628 C C . ASN A 1 79 ? -2.673 9.970 13.380 1.00 84.81 79 ASN A C 1
ATOM 630 O O . ASN A 1 79 ? -2.352 10.473 12.305 1.00 84.81 79 ASN A O 1
ATOM 634 N N . ASN A 1 80 ? -1.829 9.878 14.408 1.00 87.06 80 ASN A N 1
ATOM 635 C CA . ASN A 1 80 ? -0.439 10.312 14.340 1.00 87.06 80 ASN A CA 1
ATOM 636 C C . ASN A 1 80 ? 0.422 9.369 13.496 1.00 87.06 80 ASN A C 1
ATOM 638 O O . ASN A 1 80 ? 1.334 9.862 12.838 1.00 87.06 80 ASN A O 1
ATOM 642 N N . SER A 1 81 ? 0.119 8.065 13.460 1.00 82.88 81 SER A N 1
ATOM 643 C CA . SER A 1 81 ? 0.892 7.105 12.660 1.00 82.88 81 SER A CA 1
ATOM 644 C C . SER A 1 81 ? 0.889 7.462 11.181 1.00 82.88 81 SER A C 1
ATOM 646 O O . SER A 1 81 ? 1.907 7.333 10.513 1.00 82.88 81 SER A O 1
ATOM 648 N N . VAL A 1 82 ? -0.211 8.033 10.687 1.00 75.62 82 VAL A N 1
ATOM 649 C CA . VAL A 1 82 ? -0.289 8.576 9.331 1.00 75.62 82 VAL A CA 1
ATOM 650 C C . VAL A 1 82 ? 0.786 9.637 9.114 1.00 75.62 82 VAL A C 1
ATOM 652 O O . VAL A 1 82 ? 1.554 9.537 8.164 1.00 75.62 82 VAL A O 1
ATOM 655 N N . VAL A 1 83 ? 0.874 10.631 10.002 1.00 75.75 83 VAL A N 1
ATOM 656 C CA . VAL A 1 83 ? 1.838 11.740 9.898 1.00 75.75 83 VAL A CA 1
ATOM 657 C C . VAL A 1 83 ? 3.277 11.240 10.006 1.00 75.75 83 VAL A C 1
ATOM 659 O O . VAL A 1 83 ? 4.121 11.654 9.218 1.00 75.75 83 VAL A O 1
ATOM 662 N N . GLU A 1 84 ? 3.551 10.336 10.945 1.00 78.00 84 GLU A N 1
ATOM 663 C CA . GLU A 1 84 ? 4.876 9.727 11.114 1.00 78.00 84 GLU A CA 1
ATOM 664 C C . GLU A 1 84 ? 5.304 8.972 9.851 1.00 78.00 84 GLU A C 1
ATOM 666 O O . GLU A 1 84 ? 6.434 9.120 9.388 1.00 78.00 84 GLU A O 1
ATOM 671 N N . HIS A 1 85 ? 4.372 8.244 9.238 1.00 72.69 85 HIS A N 1
ATOM 672 C CA . HIS A 1 85 ? 4.598 7.514 7.996 1.00 72.69 85 HIS A CA 1
ATOM 673 C C . HIS A 1 85 ? 4.895 8.454 6.815 1.00 72.69 85 HIS A C 1
ATOM 675 O O . HIS A 1 85 ? 5.782 8.180 6.012 1.00 72.69 85 HIS A O 1
ATOM 681 N N . TYR A 1 86 ? 4.218 9.607 6.733 1.00 70.50 86 TYR A N 1
ATOM 682 C CA . TYR A 1 86 ? 4.527 10.651 5.742 1.00 70.50 86 TYR A CA 1
ATOM 683 C C . TYR A 1 86 ? 5.927 11.252 5.925 1.00 70.50 86 TYR A C 1
ATOM 685 O O . TYR A 1 86 ? 6.643 11.438 4.940 1.00 70.50 86 TYR A O 1
ATOM 693 N N . GLU A 1 87 ? 6.307 11.600 7.157 1.00 76.44 87 GLU A N 1
ATOM 694 C CA . GLU A 1 87 ? 7.620 12.205 7.420 1.00 76.44 87 GLU A CA 1
ATOM 695 C C . GLU A 1 87 ? 8.757 11.201 7.181 1.00 76.44 87 GLU A C 1
ATOM 697 O O . GLU A 1 87 ? 9.777 11.578 6.608 1.00 76.44 87 GLU A O 1
ATOM 702 N N . HIS A 1 88 ? 8.552 9.916 7.490 1.00 74.94 88 HIS A N 1
ATOM 703 C CA . HIS A 1 88 ? 9.515 8.854 7.187 1.00 74.94 88 HIS A CA 1
ATOM 704 C C . HIS A 1 88 ? 9.908 8.824 5.698 1.00 74.94 88 HIS A C 1
ATOM 706 O O . HIS A 1 88 ? 11.096 8.845 5.375 1.00 74.94 88 HIS A O 1
ATOM 712 N N . TYR A 1 89 ? 8.941 8.893 4.774 1.00 71.06 89 TYR A N 1
ATOM 713 C CA . TYR A 1 89 ? 9.247 8.919 3.334 1.00 71.06 89 TYR A CA 1
ATOM 714 C C . TYR A 1 89 ? 10.027 10.147 2.886 1.00 71.06 89 TYR A C 1
ATOM 716 O O . TYR A 1 89 ? 10.812 10.089 1.939 1.00 71.06 89 TYR A O 1
ATOM 724 N N . LYS A 1 90 ? 9.783 11.282 3.536 1.00 69.50 90 LYS A N 1
ATOM 725 C CA . LYS A 1 90 ? 10.461 12.533 3.213 1.00 69.50 90 LYS A CA 1
ATOM 726 C C . LYS A 1 90 ? 11.925 12.508 3.652 1.00 69.50 90 LYS A C 1
ATOM 728 O O . LYS A 1 90 ? 12.749 13.170 3.022 1.00 69.50 90 LYS A O 1
ATOM 733 N N . GLU A 1 91 ? 12.240 11.773 4.716 1.00 74.25 91 GLU A N 1
ATOM 734 C CA . GLU A 1 91 ? 13.589 11.670 5.273 1.00 74.25 91 GLU A CA 1
ATOM 735 C C . GLU A 1 91 ? 14.425 10.561 4.620 1.00 74.25 91 GLU A C 1
ATOM 737 O O . GLU A 1 91 ? 15.576 10.809 4.257 1.00 74.25 91 GLU A O 1
ATOM 742 N N . GLU A 1 92 ? 13.866 9.361 4.443 1.00 69.00 92 GLU A N 1
ATOM 743 C CA . GLU A 1 92 ? 14.622 8.193 3.960 1.00 69.00 92 GLU A CA 1
ATOM 744 C C . GLU A 1 92 ? 14.605 8.038 2.431 1.00 69.00 92 GLU A C 1
ATOM 746 O O . GLU A 1 92 ? 15.468 7.369 1.857 1.00 69.00 92 GLU A O 1
ATOM 751 N N . GLY A 1 93 ? 13.688 8.733 1.754 1.00 69.12 93 GLY A N 1
ATOM 752 C CA . GLY A 1 93 ? 13.440 8.557 0.328 1.00 69.12 93 GLY A CA 1
ATOM 753 C C . GLY A 1 93 ? 12.629 7.293 0.038 1.00 69.12 93 GLY A C 1
ATOM 754 O O . GLY A 1 93 ? 12.429 6.439 0.896 1.00 69.12 93 GLY A O 1
ATOM 755 N N . LEU A 1 94 ? 12.123 7.190 -1.191 1.00 80.56 94 LEU A N 1
ATOM 756 C CA . LEU A 1 94 ? 11.333 6.046 -1.640 1.00 80.56 94 LEU A CA 1
ATOM 757 C C . LEU A 1 94 ? 12.165 5.182 -2.587 1.00 80.56 94 LEU A C 1
ATOM 759 O O . LEU A 1 94 ? 12.685 5.679 -3.594 1.00 80.56 94 LEU A O 1
ATOM 763 N N . GLU A 1 95 ? 12.243 3.891 -2.285 1.00 87.19 95 GLU A N 1
ATOM 764 C CA . GLU A 1 95 ? 12.868 2.895 -3.147 1.00 87.19 95 GLU A CA 1
ATOM 765 C C . GLU A 1 95 ? 11.790 2.117 -3.909 1.00 87.19 95 GLU A C 1
ATOM 767 O O . GLU A 1 95 ? 10.880 1.529 -3.334 1.00 87.19 95 GLU A O 1
ATOM 772 N N . PHE A 1 96 ? 11.862 2.163 -5.235 1.00 90.81 96 PHE A N 1
ATOM 773 C CA . PHE A 1 96 ? 10.881 1.577 -6.135 1.00 90.81 96 PHE A CA 1
ATOM 774 C C . PHE A 1 96 ? 11.292 0.144 -6.505 1.00 90.81 96 PHE A C 1
ATOM 776 O O . PHE A 1 96 ? 12.482 -0.097 -6.755 1.00 90.81 96 PHE A O 1
ATOM 783 N N . PRO A 1 97 ? 10.332 -0.794 -6.640 1.00 91.19 97 PRO A N 1
ATOM 784 C CA . PRO A 1 97 ? 10.619 -2.168 -7.042 1.00 91.19 97 PRO A CA 1
ATOM 785 C C . PRO A 1 97 ? 11.432 -2.240 -8.334 1.00 91.19 97 PRO A C 1
ATOM 787 O O . PRO A 1 97 ? 11.070 -1.634 -9.348 1.00 91.19 97 PRO A O 1
ATOM 790 N N . GLY A 1 98 ? 12.525 -2.993 -8.319 1.00 87.44 98 GLY A N 1
ATOM 791 C CA . GLY A 1 98 ? 13.397 -3.091 -9.489 1.00 87.44 98 GLY A CA 1
ATOM 792 C C . GLY A 1 98 ? 14.617 -3.980 -9.326 1.00 87.44 98 GLY A C 1
ATOM 793 O O . GLY A 1 98 ? 15.513 -3.916 -10.168 1.00 87.44 98 GLY A O 1
ATOM 794 N N . LYS A 1 99 ? 14.680 -4.782 -8.259 1.00 89.94 99 LYS A N 1
ATOM 795 C CA . LYS A 1 99 ? 15.804 -5.667 -7.958 1.00 89.94 99 LYS A CA 1
ATOM 796 C C . LYS A 1 99 ? 16.191 -6.549 -9.145 1.00 89.94 99 LYS A C 1
ATOM 798 O O . LYS A 1 99 ? 15.339 -7.208 -9.729 1.00 89.94 99 LYS A O 1
ATOM 803 N N . GLU A 1 100 ? 17.486 -6.574 -9.467 1.00 84.81 100 GLU A N 1
ATOM 804 C CA . GLU A 1 100 ? 18.059 -7.330 -10.596 1.00 84.81 100 GLU A CA 1
ATOM 805 C C . GLU A 1 100 ? 17.483 -6.934 -11.969 1.00 84.81 100 GLU A C 1
ATOM 807 O O . GLU A 1 100 ? 17.745 -7.576 -12.984 1.00 84.81 100 GLU A O 1
ATOM 812 N N . GLY A 1 101 ? 16.775 -5.803 -12.043 1.00 74.38 101 GLY A N 1
ATOM 813 C CA . GLY A 1 101 ? 16.073 -5.339 -13.232 1.00 74.38 101 GLY A CA 1
ATOM 814 C C . GLY A 1 101 ? 16.959 -4.993 -14.429 1.00 74.38 101 GLY A C 1
ATOM 815 O O . GLY A 1 101 ? 16.434 -4.726 -15.503 1.00 74.38 101 GLY A O 1
ATOM 816 N N . TYR A 1 102 ? 18.288 -4.993 -14.298 1.00 84.25 102 TYR A N 1
ATOM 817 C CA . TYR A 1 102 ? 19.186 -4.866 -15.453 1.00 84.25 102 TYR A CA 1
ATOM 818 C C . TYR A 1 102 ? 19.198 -6.120 -16.341 1.00 84.25 102 TYR A C 1
ATOM 820 O O . TYR A 1 102 ? 19.685 -6.057 -17.471 1.00 84.25 102 TYR A O 1
ATOM 828 N N . GLN A 1 103 ? 18.696 -7.256 -15.848 1.00 89.12 103 GLN A N 1
ATOM 829 C CA . GLN A 1 103 ? 18.539 -8.468 -16.643 1.00 89.12 103 GLN A CA 1
ATOM 830 C C . GLN A 1 103 ? 17.276 -8.380 -17.506 1.00 89.12 103 GLN A C 1
ATOM 832 O O . GLN A 1 103 ? 16.235 -7.905 -17.062 1.00 89.12 103 GLN A O 1
ATOM 837 N N . GLU A 1 104 ? 17.346 -8.865 -18.746 1.00 86.12 104 GLU A N 1
ATOM 838 C CA . GLU A 1 104 ? 16.244 -8.753 -19.713 1.00 86.12 104 GLU A CA 1
ATOM 839 C C . GLU A 1 104 ? 14.950 -9.426 -19.236 1.00 86.12 104 GLU A C 1
ATOM 841 O O . GLU A 1 104 ? 13.867 -8.851 -19.359 1.00 86.12 104 GLU A O 1
ATOM 846 N N . TRP A 1 105 ? 15.058 -10.629 -18.664 1.00 87.94 105 TRP A N 1
ATOM 847 C CA . TRP A 1 105 ? 13.901 -11.358 -18.146 1.00 87.94 105 TRP A CA 1
ATOM 848 C C . TRP A 1 105 ? 13.222 -10.599 -17.001 1.00 87.94 105 TRP A C 1
ATOM 850 O O . TRP A 1 105 ? 12.004 -10.403 -17.030 1.00 87.94 105 TRP A O 1
ATOM 860 N N . ASP A 1 106 ? 14.007 -10.115 -16.037 1.00 91.62 106 ASP A N 1
ATOM 861 C CA . ASP A 1 106 ? 13.493 -9.361 -14.894 1.00 91.62 106 ASP A CA 1
ATOM 862 C C . ASP A 1 106 ? 12.908 -8.017 -15.335 1.00 91.62 106 ASP A C 1
ATOM 864 O O . ASP A 1 106 ? 11.803 -7.664 -14.930 1.00 91.62 106 ASP A O 1
ATOM 868 N N . ALA A 1 107 ? 13.561 -7.305 -16.259 1.00 92.62 107 ALA A N 1
ATOM 869 C CA . ALA A 1 107 ? 13.031 -6.075 -16.844 1.00 92.62 107 ALA A CA 1
ATOM 870 C C . ALA A 1 107 ? 11.659 -6.300 -17.503 1.00 92.62 107 ALA A C 1
ATOM 872 O O . ALA A 1 107 ? 10.747 -5.483 -17.350 1.00 92.62 107 ALA A O 1
ATOM 873 N N . LYS A 1 108 ? 11.475 -7.433 -18.194 1.00 93.75 108 LYS A N 1
ATOM 874 C CA . LYS A 1 108 ? 10.195 -7.781 -18.821 1.00 93.75 108 LYS A CA 1
ATOM 875 C C . LYS A 1 108 ? 9.119 -8.163 -17.80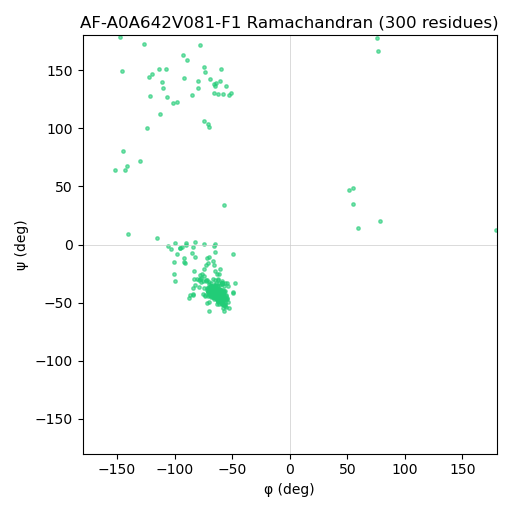4 1.00 93.75 108 LYS A C 1
ATOM 877 O O . LYS A 1 108 ? 7.943 -7.814 -17.982 1.00 93.75 108 LYS A O 1
ATOM 882 N N . TYR A 1 109 ? 9.509 -8.863 -16.741 1.00 94.62 109 TYR A N 1
ATOM 883 C CA . TYR A 1 109 ? 8.641 -9.129 -15.598 1.00 94.62 109 TYR A CA 1
ATOM 884 C C . TYR A 1 109 ? 8.174 -7.817 -14.954 1.00 94.62 109 TYR A C 1
ATOM 886 O O . TYR A 1 109 ? 6.969 -7.628 -14.764 1.00 94.62 109 TYR A O 1
ATOM 894 N N . PHE A 1 110 ? 9.090 -6.877 -14.703 1.00 96.12 110 PHE A N 1
ATOM 895 C CA . PHE A 1 110 ? 8.756 -5.564 -14.158 1.00 96.12 110 PHE A CA 1
ATOM 896 C C . PHE A 1 110 ? 7.875 -4.753 -15.113 1.00 96.12 110 PHE A C 1
ATOM 898 O O . PHE A 1 110 ? 6.888 -4.195 -14.651 1.00 96.12 110 PHE A O 1
ATOM 905 N N . GLU A 1 111 ? 8.127 -4.745 -16.430 1.00 96.50 111 GLU A N 1
ATOM 906 C CA . GLU A 1 111 ? 7.264 -4.046 -17.408 1.00 96.50 111 GLU A CA 1
ATOM 907 C C . GLU A 1 111 ? 5.814 -4.527 -17.287 1.00 96.50 111 GLU A C 1
ATOM 909 O O . GLU A 1 111 ? 4.876 -3.729 -17.204 1.00 96.50 111 GLU A O 1
ATOM 914 N N . THR A 1 112 ? 5.640 -5.848 -17.223 1.00 96.81 112 THR A N 1
ATOM 915 C CA . THR A 1 112 ? 4.325 -6.480 -17.081 1.00 96.81 112 THR A CA 1
ATOM 916 C C .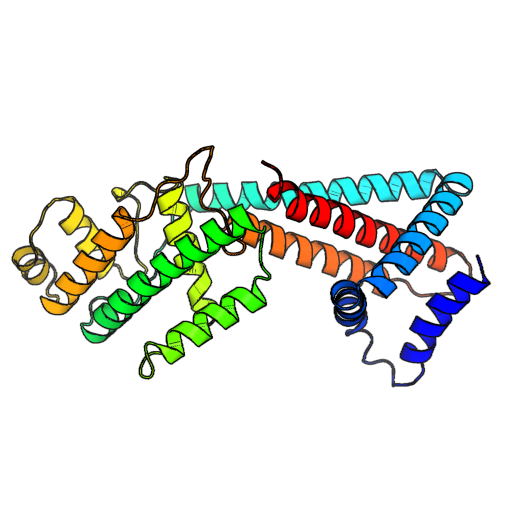 THR A 1 112 ? 3.684 -6.126 -15.739 1.00 96.81 112 THR A C 1
ATOM 918 O O . THR A 1 112 ? 2.512 -5.747 -15.686 1.00 96.81 112 THR A O 1
ATOM 921 N N . THR A 1 113 ? 4.460 -6.207 -14.659 1.00 97.00 113 THR A N 1
ATOM 922 C CA . THR A 1 113 ? 3.977 -6.000 -13.292 1.00 97.00 113 THR A CA 1
ATOM 923 C C . THR A 1 113 ? 3.620 -4.540 -13.040 1.00 97.00 113 THR A C 1
ATOM 925 O O . THR A 1 113 ? 2.498 -4.269 -12.629 1.00 97.00 113 THR A O 1
ATOM 928 N N . TYR A 1 114 ? 4.490 -3.583 -13.372 1.00 97.62 114 TYR A N 1
ATOM 929 C CA . TYR A 1 114 ? 4.195 -2.151 -13.263 1.00 97.62 114 TYR A CA 1
ATOM 930 C C . TYR A 1 114 ? 2.953 -1.765 -14.069 1.00 97.62 114 TYR A C 1
ATOM 932 O O . TYR A 1 114 ? 2.079 -1.069 -13.554 1.00 97.62 114 TYR A O 1
ATOM 940 N N . GLY A 1 115 ? 2.832 -2.253 -15.309 1.00 97.62 115 GLY A N 1
ATOM 941 C CA . GLY A 1 115 ? 1.674 -1.961 -16.155 1.00 97.62 115 GLY A CA 1
ATOM 942 C C . GLY A 1 115 ? 0.362 -2.526 -15.607 1.00 97.62 115 GLY A C 1
ATOM 943 O O . GLY A 1 115 ? -0.692 -1.904 -15.753 1.00 97.62 115 GLY A O 1
ATOM 944 N N . PHE A 1 116 ? 0.407 -3.693 -14.964 1.00 98.19 116 PHE A N 1
ATOM 945 C CA . PHE A 1 116 ? -0.744 -4.267 -14.274 1.00 98.19 116 PHE A CA 1
ATOM 946 C C . PHE A 1 116 ? -1.070 -3.506 -12.982 1.00 98.19 116 PHE A C 1
ATOM 948 O O . PHE A 1 116 ? -2.209 -3.080 -12.788 1.00 98.19 116 PHE A O 1
ATOM 955 N N . MET A 1 117 ? -0.072 -3.291 -12.126 1.00 98.06 117 MET A N 1
ATOM 956 C CA . MET A 1 117 ? -0.239 -2.693 -10.805 1.00 98.06 117 MET A CA 1
ATOM 957 C C . MET A 1 117 ? -0.689 -1.234 -10.886 1.00 98.06 117 MET A C 1
ATOM 959 O O . MET A 1 117 ? -1.553 -0.834 -10.113 1.00 98.06 117 MET A O 1
ATOM 963 N N . ALA A 1 118 ? -0.208 -0.463 -11.866 1.00 97.81 118 ALA A N 1
ATOM 964 C CA . ALA A 1 118 ? -0.676 0.903 -12.104 1.00 97.81 118 ALA A CA 1
ATOM 965 C C . ALA A 1 118 ? -2.185 0.948 -12.400 1.00 97.81 118 ALA A C 1
ATOM 967 O O . ALA A 1 118 ? -2.901 1.819 -11.909 1.00 97.81 118 ALA A O 1
ATOM 968 N N . LYS A 1 119 ? -2.699 -0.027 -13.164 1.00 97.88 119 LYS A N 1
ATOM 969 C CA . LYS A 1 119 ? -4.140 -0.142 -13.437 1.00 97.88 119 LYS A CA 1
ATOM 970 C C . LYS A 1 119 ? -4.912 -0.530 -12.184 1.00 97.88 119 LYS A C 1
ATOM 972 O O . LYS A 1 119 ? -5.954 0.062 -11.928 1.00 97.88 119 LYS A O 1
ATOM 977 N N . GLN A 1 120 ? -4.410 -1.499 -11.415 1.00 97.94 120 GLN A N 1
ATOM 978 C CA . GLN A 1 120 ? -5.048 -1.901 -10.158 1.00 97.94 120 GLN A CA 1
ATOM 979 C C . GLN A 1 120 ? -5.105 -0.734 -9.172 1.00 97.94 120 GLN A C 1
ATOM 981 O O . GLN A 1 120 ? -6.159 -0.483 -8.598 1.00 97.94 120 GLN A O 1
ATOM 986 N N . TYR A 1 121 ? -4.021 0.031 -9.045 1.00 97.81 121 TYR A N 1
ATOM 987 C CA . TYR A 1 121 ? -3.977 1.235 -8.222 1.00 97.81 121 TYR A CA 1
ATOM 988 C C . TYR A 1 121 ? -5.112 2.205 -8.572 1.00 97.81 121 TYR A C 1
ATOM 990 O O . TYR A 1 121 ? -5.933 2.521 -7.715 1.00 97.81 121 TYR A O 1
ATOM 998 N N . VAL A 1 122 ? -5.241 2.586 -9.847 1.00 97.12 122 VAL A N 1
ATOM 999 C CA . VAL A 1 122 ? -6.311 3.493 -10.297 1.00 97.12 122 VAL A CA 1
ATOM 1000 C C . VAL A 1 122 ? -7.705 2.896 -10.065 1.00 97.12 122 VAL A C 1
ATOM 1002 O O . VAL A 1 122 ? -8.593 3.589 -9.573 1.00 97.12 122 VAL A O 1
ATOM 1005 N N . ILE A 1 123 ? -7.911 1.613 -10.383 1.00 96.75 123 ILE A N 1
ATOM 1006 C CA . ILE A 1 123 ? -9.201 0.928 -10.184 1.00 96.75 123 ILE A CA 1
ATOM 1007 C C . ILE A 1 123 ? -9.622 0.979 -8.715 1.00 96.75 123 ILE A C 1
ATOM 1009 O O . ILE A 1 123 ? -10.769 1.312 -8.417 1.00 96.75 123 ILE A O 1
ATOM 1013 N N . HIS A 1 124 ? -8.707 0.664 -7.801 1.00 95.56 124 HIS A N 1
ATOM 1014 C CA . HIS A 1 124 ? -9.015 0.618 -6.380 1.00 95.56 124 HIS A CA 1
ATOM 1015 C C . HIS A 1 124 ? -9.144 2.009 -5.755 1.00 95.56 124 HIS A C 1
ATOM 1017 O O . HIS A 1 124 ? -9.970 2.175 -4.863 1.00 95.56 124 HIS A O 1
ATOM 1023 N N . CYS A 1 125 ? -8.413 3.017 -6.237 1.00 94.94 125 CYS A N 1
ATOM 1024 C CA . CYS A 1 125 ? -8.632 4.410 -5.838 1.00 94.94 125 CYS A CA 1
ATOM 1025 C C . CYS A 1 125 ? -10.009 4.926 -6.274 1.00 94.94 125 CYS A C 1
ATOM 1027 O O . CYS A 1 125 ? -10.721 5.516 -5.467 1.00 94.94 125 CYS A O 1
ATOM 1029 N N . ASN A 1 126 ? -10.427 4.646 -7.512 1.00 93.81 126 ASN A N 1
ATOM 1030 C CA . ASN A 1 126 ? -11.763 5.019 -7.987 1.00 93.81 126 ASN A CA 1
ATOM 1031 C C . ASN A 1 126 ? -12.855 4.301 -7.188 1.00 93.81 126 ASN A C 1
ATOM 1033 O O . ASN A 1 126 ? -13.795 4.922 -6.708 1.00 93.81 126 ASN A O 1
ATOM 1037 N N . ARG A 1 127 ? -12.693 2.991 -6.970 1.00 91.50 127 ARG A N 1
ATOM 1038 C CA . ARG A 1 127 ? -13.630 2.207 -6.159 1.00 91.50 127 ARG A CA 1
ATOM 1039 C C . ARG A 1 127 ? -13.715 2.718 -4.722 1.00 91.50 127 ARG A C 1
ATOM 1041 O O . ARG A 1 127 ? -14.807 2.733 -4.167 1.00 91.50 127 ARG A O 1
ATOM 1048 N N . ALA A 1 128 ? -12.591 3.124 -4.136 1.00 89.38 128 ALA A N 1
ATOM 1049 C CA . ALA A 1 128 ? -12.561 3.699 -2.799 1.00 89.38 128 ALA A CA 1
ATOM 1050 C C . ALA A 1 128 ? -13.307 5.033 -2.716 1.00 89.38 128 ALA A C 1
ATOM 1052 O O . ALA A 1 128 ? -13.976 5.287 -1.720 1.00 89.38 128 ALA A O 1
ATOM 1053 N N . GLN A 1 129 ? -13.236 5.854 -3.763 1.00 86.50 129 GLN A N 1
ATOM 1054 C CA . GLN A 1 129 ? -14.019 7.082 -3.845 1.00 86.50 129 GLN A CA 1
ATOM 1055 C C . GLN A 1 129 ? -15.522 6.805 -3.989 1.00 86.50 129 GLN A C 1
ATOM 1057 O O . GLN A 1 129 ? -16.329 7.468 -3.349 1.00 86.50 129 GLN A O 1
ATOM 1062 N N . ASP A 1 130 ? -15.901 5.821 -4.804 1.00 87.00 130 ASP A N 1
ATOM 1063 C CA . ASP A 1 130 ? -17.313 5.539 -5.084 1.00 87.00 130 ASP A CA 1
ATOM 1064 C C . ASP A 1 130 ? -18.009 4.744 -3.963 1.00 87.00 130 ASP A C 1
ATOM 1066 O O . ASP A 1 130 ? -19.230 4.824 -3.795 1.00 87.00 130 ASP A O 1
ATOM 1070 N N . HIS A 1 131 ? -17.257 3.902 -3.246 1.00 84.12 131 HIS A N 1
ATOM 1071 C CA . HIS A 1 131 ? -17.798 2.847 -2.377 1.00 84.12 131 HIS A CA 1
ATOM 1072 C C . HIS A 1 131 ? -17.041 2.664 -1.051 1.00 84.12 131 HIS A C 1
ATOM 1074 O O . HIS A 1 131 ? -17.277 1.679 -0.352 1.00 84.12 131 HIS A O 1
ATOM 1080 N N . GLY A 1 132 ? -16.105 3.555 -0.720 1.00 82.50 132 GLY A N 1
ATOM 1081 C CA . GLY A 1 132 ? -15.293 3.450 0.490 1.00 82.50 132 GLY A CA 1
ATOM 1082 C C . GLY A 1 132 ? -14.180 2.394 0.425 1.00 82.50 132 GLY A C 1
ATOM 1083 O O . GLY A 1 132 ? -13.987 1.671 -0.557 1.00 82.50 132 GLY A O 1
ATOM 1084 N N . LEU A 1 133 ? -13.395 2.320 1.502 1.00 84.50 133 LEU A N 1
ATOM 1085 C CA . LEU A 1 133 ? -12.212 1.461 1.587 1.00 84.50 133 LEU A CA 1
ATOM 1086 C C . LEU A 1 133 ? -12.568 -0.035 1.631 1.00 84.50 133 LEU A C 1
ATOM 1088 O O . LEU A 1 133 ? -13.520 -0.466 2.276 1.00 84.50 133 LEU A O 1
ATOM 1092 N N . GLN A 1 134 ? -11.746 -0.849 0.972 1.00 85.38 134 GLN A N 1
ATOM 1093 C CA . GLN A 1 134 ? -11.859 -2.308 0.952 1.00 85.38 134 GLN A CA 1
ATOM 1094 C C . GLN A 1 134 ? -11.016 -2.968 2.050 1.00 85.38 134 GLN A C 1
ATOM 1096 O O . GLN A 1 134 ? -10.065 -2.377 2.563 1.00 85.38 134 GLN A O 1
ATOM 1101 N N . SER A 1 135 ? -11.298 -4.234 2.363 1.00 84.88 135 SER A N 1
ATOM 1102 C CA . SER A 1 135 ? -10.379 -5.043 3.169 1.00 84.88 135 SER A CA 1
ATOM 1103 C C . SER A 1 135 ? -9.035 -5.207 2.448 1.00 84.88 135 SER A C 1
ATOM 1105 O O . SER A 1 135 ? -9.002 -5.607 1.283 1.00 84.88 135 SER A O 1
ATOM 1107 N N . ILE A 1 136 ? -7.934 -4.930 3.156 1.00 86.06 136 ILE A N 1
ATOM 1108 C CA . ILE A 1 136 ? -6.560 -5.087 2.651 1.00 86.06 136 ILE A CA 1
ATOM 1109 C C . ILE A 1 136 ? -6.310 -6.533 2.207 1.00 86.06 136 ILE A C 1
ATOM 1111 O O . ILE A 1 136 ? -5.918 -6.763 1.065 1.00 86.06 136 ILE A O 1
ATOM 1115 N N . ASP A 1 137 ? -6.620 -7.508 3.068 1.00 86.00 137 ASP A N 1
ATOM 1116 C CA . ASP A 1 137 ? -6.420 -8.935 2.785 1.00 86.00 137 ASP A CA 1
ATOM 1117 C C . ASP A 1 137 ? -7.192 -9.395 1.540 1.00 86.00 137 ASP A C 1
ATOM 1119 O O . ASP A 1 137 ? -6.695 -10.199 0.750 1.00 86.00 137 ASP A O 1
ATOM 1123 N N . GLU A 1 138 ? -8.431 -8.928 1.371 1.00 87.69 138 GLU A N 1
ATOM 1124 C CA . GLU A 1 138 ? -9.256 -9.290 0.215 1.00 87.69 138 GLU A CA 1
ATOM 1125 C C . GLU A 1 138 ? -8.729 -8.647 -1.066 1.00 87.69 138 GLU A C 1
ATOM 1127 O O . GLU A 1 138 ? -8.634 -9.324 -2.089 1.00 87.69 138 GLU A O 1
ATOM 1132 N N . MET A 1 139 ? -8.340 -7.373 -0.995 1.00 91.75 139 MET A N 1
ATOM 1133 C CA . MET A 1 139 ? -7.784 -6.619 -2.116 1.00 91.75 139 MET A CA 1
ATOM 1134 C C . MET A 1 139 ? -6.471 -7.236 -2.612 1.00 91.75 139 MET A C 1
ATOM 1136 O O . MET A 1 139 ? -6.318 -7.486 -3.805 1.00 91.75 139 MET A O 1
ATOM 1140 N N . VAL A 1 140 ? -5.548 -7.564 -1.707 1.00 93.62 140 VAL A N 1
ATOM 1141 C CA . VAL A 1 140 ? -4.257 -8.189 -2.041 1.00 93.62 140 VAL A CA 1
ATOM 1142 C C . VAL A 1 140 ? -4.449 -9.571 -2.684 1.00 93.62 140 VAL A C 1
ATOM 1144 O O . VAL A 1 140 ? -3.826 -9.879 -3.709 1.00 93.62 140 VAL A O 1
ATOM 1147 N N . LYS A 1 141 ? -5.370 -10.385 -2.151 1.00 92.94 141 LYS A N 1
ATOM 1148 C CA . LYS A 1 141 ? -5.734 -11.690 -2.734 1.00 92.94 141 LYS A CA 1
ATOM 1149 C C . LYS A 1 141 ? -6.388 -11.555 -4.102 1.00 92.94 141 LYS A C 1
ATOM 1151 O O . LYS A 1 141 ? -6.101 -12.345 -5.003 1.00 92.94 141 LYS A O 1
ATOM 1156 N N . GLU A 1 142 ? -7.282 -10.583 -4.263 1.00 94.38 142 GLU A N 1
ATOM 1157 C CA . GLU A 1 142 ? -7.958 -10.296 -5.528 1.00 94.38 142 GLU A CA 1
ATOM 1158 C C . GLU A 1 142 ? -6.941 -9.910 -6.609 1.00 94.38 142 GLU A C 1
ATOM 1160 O O . GLU A 1 142 ? -6.906 -10.549 -7.662 1.00 94.38 142 GLU A O 1
ATOM 1165 N N . ILE A 1 143 ? -6.061 -8.948 -6.319 1.00 97.25 143 ILE A N 1
ATOM 1166 C CA . ILE A 1 143 ? -5.000 -8.486 -7.225 1.00 97.25 143 ILE A CA 1
ATOM 1167 C C . ILE A 1 143 ? -4.105 -9.656 -7.648 1.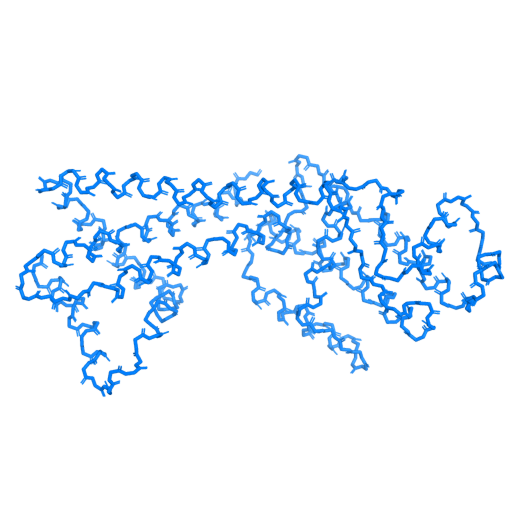00 97.25 143 ILE A C 1
ATOM 1169 O O . ILE A 1 143 ? -3.924 -9.888 -8.846 1.00 97.25 143 ILE A O 1
ATOM 1173 N N . SER A 1 144 ? -3.605 -10.439 -6.685 1.00 95.62 144 SER A N 1
ATOM 1174 C CA . SER A 1 144 ? -2.733 -11.594 -6.955 1.00 95.62 144 SER A CA 1
ATOM 1175 C C . SER A 1 144 ? -3.427 -12.637 -7.835 1.00 95.62 144 SER A C 1
ATOM 1177 O O . SER A 1 144 ? -2.856 -13.145 -8.803 1.00 95.62 144 SER A O 1
ATOM 1179 N N . LYS A 1 145 ? -4.704 -12.923 -7.554 1.00 95.00 145 LYS A N 1
ATOM 1180 C CA . LYS A 1 145 ? -5.513 -13.867 -8.334 1.00 95.00 145 LYS A CA 1
ATOM 1181 C C . LYS A 1 145 ? -5.739 -13.385 -9.767 1.00 95.00 145 LYS A C 1
ATOM 1183 O O . LYS A 1 145 ? -5.647 -14.189 -10.696 1.00 95.00 145 LYS A O 1
ATOM 1188 N N . ILE A 1 146 ? -6.055 -12.103 -9.959 1.00 96.94 146 ILE A N 1
ATOM 1189 C CA . ILE A 1 146 ? -6.259 -11.523 -11.292 1.00 96.94 146 ILE A CA 1
ATOM 1190 C C . ILE A 1 146 ? -4.942 -11.543 -12.074 1.00 96.94 146 ILE A C 1
ATOM 1192 O O . ILE A 1 146 ? -4.945 -11.939 -13.241 1.00 96.94 146 ILE A O 1
ATOM 1196 N N . PHE A 1 147 ? -3.823 -11.189 -11.434 1.00 97.31 147 PHE A N 1
ATOM 1197 C CA . PHE A 1 147 ? -2.503 -11.229 -12.059 1.00 97.31 147 PHE A CA 1
ATOM 1198 C C . PHE A 1 147 ? -2.165 -12.634 -12.561 1.00 97.31 147 PHE A C 1
ATOM 1200 O O . PHE A 1 147 ? -1.875 -12.810 -13.742 1.00 97.31 147 PHE A O 1
ATOM 1207 N N . GLN A 1 148 ? -2.300 -13.651 -11.703 1.00 95.88 148 GLN A N 1
ATOM 1208 C CA . GLN A 1 148 ? -2.013 -15.044 -12.058 1.00 95.88 148 GLN A CA 1
ATOM 1209 C C . GLN A 1 148 ? -2.896 -15.555 -13.206 1.00 95.88 148 GLN A C 1
ATOM 1211 O O . GLN A 1 148 ? -2.452 -16.352 -14.032 1.00 95.88 148 GLN A O 1
ATOM 1216 N N . ALA A 1 149 ? -4.151 -15.102 -13.274 1.00 96.31 149 ALA A N 1
ATOM 1217 C CA . ALA A 1 149 ? -5.061 -15.463 -14.356 1.00 96.31 149 ALA A CA 1
ATOM 1218 C C . ALA A 1 149 ? -4.665 -14.822 -15.700 1.00 96.31 149 ALA A C 1
ATOM 1220 O O . ALA A 1 149 ? -4.824 -15.453 -16.744 1.00 96.31 149 ALA A O 1
ATOM 1221 N N . GLN A 1 150 ? -4.155 -13.586 -15.685 1.00 97.12 150 GLN A N 1
ATOM 1222 C CA . GLN A 1 150 ? -3.730 -12.858 -16.890 1.00 97.12 150 GLN A CA 1
ATOM 1223 C C . GLN A 1 150 ? -2.314 -13.231 -17.344 1.00 97.12 150 GLN A C 1
ATOM 1225 O O . GLN A 1 150 ? -2.022 -13.205 -18.541 1.00 97.12 150 GLN A O 1
ATOM 1230 N N . HIS A 1 151 ? -1.451 -13.619 -16.405 1.00 95.31 151 HIS A N 1
ATOM 1231 C CA . HIS A 1 151 ? -0.045 -13.932 -16.636 1.00 95.31 151 HIS A CA 1
ATOM 1232 C C . HIS A 1 151 ? 0.328 -15.289 -16.011 1.00 95.31 151 HIS A C 1
ATOM 1234 O O . HIS A 1 151 ? 1.071 -15.329 -15.035 1.00 95.31 151 HIS A O 1
ATOM 1240 N N . PRO A 1 152 ? -0.127 -16.430 -16.574 1.00 93.56 152 PRO A N 1
ATOM 1241 C CA . PRO A 1 152 ? 0.008 -17.746 -15.935 1.00 93.56 152 PRO A CA 1
ATOM 1242 C C . PRO A 1 152 ? 1.444 -18.209 -15.659 1.00 93.56 152 PRO A C 1
ATOM 1244 O O . PRO A 1 152 ? 1.650 -19.087 -14.828 1.00 93.56 152 PRO A O 1
ATOM 1247 N N . CYS A 1 153 ? 2.424 -17.650 -16.371 1.00 92.38 153 CYS A N 1
ATOM 1248 C CA . CYS A 1 153 ? 3.840 -17.991 -16.229 1.00 92.38 153 CYS A CA 1
ATOM 1249 C C . CYS A 1 153 ? 4.602 -17.057 -15.278 1.00 92.38 153 CYS A C 1
ATOM 1251 O O . CYS A 1 153 ? 5.797 -17.258 -15.080 1.00 92.38 153 CYS A O 1
ATOM 1253 N N . LEU A 1 154 ? 3.945 -16.026 -14.741 1.00 91.88 154 LEU A N 1
ATOM 1254 C CA . LEU A 1 154 ? 4.523 -15.084 -13.790 1.00 91.88 154 LEU A CA 1
ATOM 1255 C C . LEU A 1 154 ? 3.831 -15.255 -12.438 1.00 91.88 154 LEU A C 1
ATOM 1257 O O . LEU A 1 154 ? 2.654 -15.607 -12.380 1.00 91.88 154 LEU A O 1
ATOM 1261 N N . THR A 1 155 ? 4.560 -14.969 -11.365 1.00 89.88 155 THR A N 1
ATOM 1262 C CA . THR A 1 155 ? 4.033 -15.012 -9.999 1.00 89.88 155 THR A CA 1
ATOM 1263 C C . THR A 1 155 ? 4.196 -13.638 -9.379 1.00 89.88 155 THR A C 1
ATOM 1265 O O . THR A 1 155 ? 5.300 -13.103 -9.368 1.00 89.88 155 THR A O 1
ATOM 1268 N N . LEU A 1 156 ? 3.110 -13.095 -8.835 1.00 91.38 156 LEU A N 1
ATOM 1269 C CA . LEU A 1 156 ? 3.132 -11.895 -8.008 1.00 91.38 156 LEU A CA 1
ATOM 1270 C C . LEU A 1 156 ? 2.752 -12.302 -6.586 1.00 91.38 156 LEU A C 1
ATOM 1272 O O . LEU A 1 156 ? 1.626 -12.736 -6.346 1.00 91.38 156 LEU A O 1
ATOM 1276 N N . ASN A 1 157 ? 3.708 -12.208 -5.665 1.00 89.25 157 ASN A N 1
ATOM 1277 C CA . ASN A 1 157 ? 3.460 -12.508 -4.258 1.00 89.25 157 ASN A CA 1
ATOM 1278 C C . ASN A 1 157 ? 2.640 -11.388 -3.611 1.00 89.25 157 ASN A C 1
ATOM 1280 O O . ASN A 1 157 ? 2.815 -10.217 -3.947 1.00 89.25 157 ASN A O 1
ATOM 1284 N N . GLU A 1 158 ? 1.812 -11.751 -2.634 1.00 88.94 158 GLU A N 1
ATOM 1285 C CA . GLU A 1 158 ? 0.983 -10.809 -1.873 1.00 88.94 158 GLU A CA 1
ATOM 1286 C C . GLU A 1 158 ? 1.828 -9.689 -1.235 1.00 88.94 158 GLU A C 1
ATOM 1288 O O . GLU A 1 158 ? 1.511 -8.512 -1.391 1.00 88.94 158 GLU A O 1
ATOM 1293 N N . ASP A 1 159 ? 2.976 -10.039 -0.646 1.00 88.25 159 ASP A N 1
ATOM 1294 C CA . ASP A 1 159 ? 3.904 -9.081 -0.022 1.00 88.25 159 ASP A CA 1
ATOM 1295 C C . ASP A 1 159 ? 4.534 -8.096 -1.022 1.00 88.25 159 ASP A C 1
ATOM 1297 O O . ASP A 1 159 ? 4.972 -7.011 -0.648 1.00 88.25 159 ASP A O 1
ATOM 1301 N N . ALA A 1 160 ? 4.578 -8.453 -2.310 1.00 89.62 160 ALA A N 1
ATOM 1302 C CA . ALA A 1 160 ? 5.165 -7.610 -3.345 1.00 89.62 160 ALA A CA 1
ATOM 1303 C C . ALA A 1 160 ? 4.198 -6.532 -3.849 1.00 89.62 160 ALA A C 1
ATOM 1305 O O . ALA A 1 160 ? 4.628 -5.644 -4.574 1.00 89.62 160 ALA A O 1
ATOM 1306 N N . ILE A 1 161 ? 2.909 -6.588 -3.497 1.00 94.94 161 ILE A N 1
ATOM 1307 C CA . ILE A 1 161 ? 1.888 -5.654 -3.994 1.00 94.94 161 ILE A CA 1
ATOM 1308 C C . ILE A 1 161 ? 2.018 -4.267 -3.359 1.00 94.94 161 ILE A C 1
ATOM 1310 O O . ILE A 1 161 ? 1.926 -3.260 -4.067 1.00 94.94 161 ILE A O 1
ATOM 1314 N N . TYR A 1 162 ? 2.224 -4.215 -2.042 1.00 92.38 162 TYR A N 1
ATOM 1315 C CA . TYR A 1 162 ? 2.230 -2.963 -1.285 1.00 92.38 162 TYR A CA 1
ATOM 1316 C C . TYR A 1 162 ? 3.290 -1.957 -1.782 1.00 92.38 162 TYR A C 1
ATOM 1318 O O .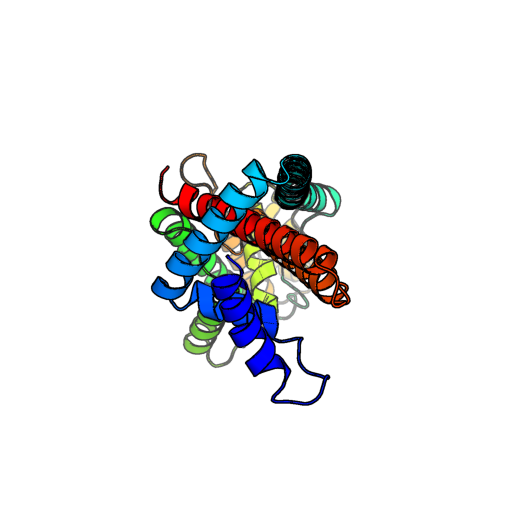 TYR A 1 162 ? 2.905 -0.818 -2.057 1.00 92.38 162 TYR A O 1
ATOM 1326 N N . PRO A 1 163 ? 4.557 -2.348 -2.040 1.00 92.62 163 PRO A N 1
ATOM 1327 C CA . PRO A 1 163 ? 5.571 -1.430 -2.571 1.00 92.62 163 PRO A CA 1
ATOM 1328 C C . PRO A 1 163 ? 5.180 -0.731 -3.886 1.00 92.62 163 PRO A C 1
ATOM 1330 O O . PRO A 1 163 ? 5.526 0.426 -4.106 1.00 92.62 163 PRO A O 1
ATOM 1333 N N . TYR A 1 164 ? 4.410 -1.385 -4.766 1.00 95.56 164 TYR A N 1
ATOM 1334 C CA . TYR A 1 164 ? 3.916 -0.721 -5.981 1.00 95.56 164 TYR A CA 1
ATOM 1335 C C . TYR A 1 164 ? 2.858 0.337 -5.666 1.00 95.56 164 TYR A C 1
ATOM 1337 O O . TYR A 1 164 ? 2.881 1.424 -6.239 1.00 95.56 164 TYR A O 1
ATOM 1345 N N . PHE A 1 165 ? 1.920 0.033 -4.766 1.00 95.31 165 PHE A N 1
ATOM 1346 C CA . PHE A 1 165 ? 0.891 0.989 -4.350 1.00 95.31 165 PHE A CA 1
ATOM 1347 C C . PHE A 1 165 ? 1.502 2.202 -3.650 1.00 95.31 165 PHE A C 1
ATOM 1349 O O . PHE A 1 165 ? 1.089 3.330 -3.911 1.00 95.31 165 PHE A O 1
ATOM 1356 N N . GLU A 1 166 ? 2.515 1.973 -2.821 1.00 91.44 166 GLU A N 1
ATOM 1357 C CA . GLU A 1 166 ? 3.316 3.007 -2.175 1.00 91.44 166 GLU A CA 1
ATOM 1358 C C . GLU A 1 166 ? 3.997 3.923 -3.206 1.00 91.44 166 GLU A C 1
ATOM 1360 O O . GLU A 1 166 ? 3.795 5.141 -3.183 1.00 91.44 166 GLU A O 1
ATOM 1365 N N . ALA A 1 167 ? 4.699 3.335 -4.179 1.00 92.00 167 ALA A N 1
ATOM 1366 C CA . ALA A 1 167 ? 5.333 4.045 -5.286 1.00 92.00 167 ALA A CA 1
ATOM 1367 C C . ALA A 1 167 ? 4.340 4.901 -6.096 1.00 92.00 167 ALA A C 1
ATOM 1369 O O . ALA A 1 167 ? 4.567 6.095 -6.322 1.00 92.00 167 ALA A O 1
ATOM 1370 N N . PHE A 1 168 ? 3.211 4.329 -6.524 1.00 95.06 168 PHE A N 1
ATOM 1371 C CA . PHE A 1 168 ? 2.216 5.069 -7.308 1.00 95.06 168 PHE A CA 1
ATOM 1372 C C . PHE A 1 168 ? 1.518 6.151 -6.497 1.00 95.06 168 PHE A C 1
ATOM 1374 O O . PHE A 1 168 ? 1.231 7.227 -7.029 1.00 95.06 168 PHE A O 1
ATOM 1381 N N . TRP A 1 169 ? 1.270 5.904 -5.215 1.00 93.44 169 TRP A N 1
ATOM 1382 C CA . TRP A 1 169 ? 0.697 6.903 -4.332 1.00 93.44 169 TRP A CA 1
ATOM 1383 C C . TRP A 1 169 ? 1.638 8.101 -4.161 1.00 93.44 169 TRP A C 1
ATOM 1385 O O . TRP A 1 169 ? 1.197 9.241 -4.349 1.00 93.44 169 TRP A O 1
ATOM 1395 N N . ALA A 1 170 ? 2.931 7.856 -3.917 1.00 90.19 170 ALA A N 1
ATOM 1396 C CA . ALA A 1 170 ? 3.940 8.906 -3.793 1.00 90.19 170 ALA A CA 1
ATOM 1397 C C . ALA A 1 170 ? 4.037 9.744 -5.078 1.00 90.19 170 ALA A C 1
ATOM 1399 O O . ALA A 1 170 ? 4.088 10.979 -5.028 1.00 90.19 170 ALA A O 1
ATOM 1400 N N . MET A 1 171 ? 3.962 9.079 -6.235 1.00 90.94 171 MET A N 1
ATOM 1401 C CA . MET A 1 171 ? 3.926 9.727 -7.546 1.00 90.94 171 MET A CA 1
ATOM 1402 C C . MET A 1 171 ? 2.659 10.556 -7.767 1.00 90.94 171 MET A C 1
ATOM 1404 O O . MET A 1 171 ? 2.744 11.682 -8.266 1.00 90.94 171 MET A O 1
ATOM 1408 N N . SER A 1 172 ? 1.490 10.039 -7.391 1.00 93.50 172 SER A N 1
ATOM 1409 C CA . SER A 1 172 ? 0.197 10.722 -7.558 1.00 93.50 172 SER A CA 1
ATOM 1410 C C . SER A 1 172 ? 0.121 11.993 -6.717 1.00 93.50 172 SER A C 1
ATOM 1412 O O . SER A 1 172 ? -0.351 13.025 -7.191 1.00 93.50 172 SER A O 1
ATOM 1414 N N . HIS A 1 173 ? 0.647 11.937 -5.494 1.00 90.81 173 HIS A N 1
ATOM 1415 C CA . HIS A 1 173 ? 0.602 13.022 -4.511 1.00 90.81 173 HIS A CA 1
ATOM 1416 C C . HIS A 1 173 ? 1.792 13.978 -4.593 1.00 90.81 173 HIS A C 1
ATOM 1418 O O . HIS A 1 173 ? 1.870 14.935 -3.828 1.00 90.81 173 HIS A O 1
ATOM 1424 N N . SER A 1 174 ? 2.707 13.752 -5.540 1.00 87.88 174 SER A N 1
ATOM 1425 C CA . SER A 1 174 ? 3.924 14.556 -5.710 1.00 87.88 174 SER A CA 1
ATOM 1426 C C . SER A 1 174 ? 4.775 14.632 -4.435 1.00 87.88 174 SER A C 1
ATOM 1428 O O . SER A 1 174 ? 5.394 15.660 -4.162 1.00 87.88 174 SER A O 1
ATOM 1430 N N . ILE A 1 175 ? 4.801 13.537 -3.667 1.00 85.50 175 ILE A N 1
ATOM 1431 C CA . ILE A 1 175 ? 5.627 13.400 -2.459 1.00 85.50 175 ILE A CA 1
ATOM 1432 C C . ILE A 1 175 ? 7.104 13.343 -2.843 1.00 85.50 175 ILE A C 1
ATOM 1434 O O . ILE A 1 175 ? 7.928 14.002 -2.218 1.00 85.50 175 ILE A O 1
ATOM 1438 N N . CYS A 1 176 ? 7.420 12.613 -3.915 1.00 81.94 176 CYS A N 1
ATOM 1439 C CA . CYS A 1 176 ? 8.749 12.548 -4.506 1.00 81.94 176 CYS A CA 1
ATOM 1440 C C . CYS A 1 176 ? 8.770 13.245 -5.871 1.00 81.94 176 CYS A C 1
ATOM 1442 O O . CYS A 1 176 ? 7.899 13.036 -6.723 1.00 81.94 176 CYS A O 1
ATOM 1444 N N . GLN A 1 177 ? 9.793 14.061 -6.110 1.00 83.25 177 GLN A N 1
ATOM 1445 C CA . GLN A 1 177 ? 10.088 14.573 -7.443 1.00 83.25 177 GLN A CA 1
ATOM 1446 C C . GLN A 1 177 ? 10.715 13.464 -8.300 1.00 83.25 177 GLN A C 1
ATOM 1448 O O . GLN A 1 177 ? 11.429 12.617 -7.768 1.00 83.25 177 GLN A O 1
ATOM 1453 N N . PRO A 1 178 ? 10.567 13.492 -9.637 1.00 85.50 178 PRO A N 1
ATOM 1454 C CA . PRO A 1 178 ? 11.173 12.489 -10.516 1.00 85.50 178 PRO A CA 1
ATOM 1455 C C . PRO A 1 178 ? 12.669 12.244 -10.247 1.00 85.50 178 PRO A C 1
ATOM 1457 O O . PRO A 1 178 ? 13.118 11.108 -10.181 1.00 85.50 178 PRO A O 1
ATOM 1460 N N . LYS A 1 179 ? 13.444 13.303 -9.997 1.00 86.06 179 LYS A N 1
ATOM 1461 C CA . LYS A 1 179 ? 14.886 13.224 -9.690 1.00 86.06 179 LYS A CA 1
ATOM 1462 C C . LYS A 1 179 ? 15.230 12.526 -8.360 1.00 86.06 179 LYS A C 1
ATOM 1464 O O . LYS A 1 179 ? 16.391 12.202 -8.136 1.00 86.06 179 LYS A O 1
ATOM 1469 N N . GLU A 1 180 ? 14.259 12.387 -7.461 1.00 87.19 180 GLU A N 1
ATOM 1470 C CA . GLU A 1 180 ? 14.416 11.775 -6.135 1.00 87.19 180 GLU A CA 1
ATOM 1471 C C . GLU A 1 180 ? 14.100 10.277 -6.159 1.00 87.19 180 GLU A C 1
ATOM 1473 O O . GLU A 1 180 ? 14.431 9.580 -5.206 1.00 87.19 180 GLU A O 1
ATOM 1478 N N . ILE A 1 181 ? 13.512 9.773 -7.249 1.00 88.75 181 ILE A N 1
ATOM 1479 C CA . ILE A 1 181 ? 13.183 8.357 -7.395 1.00 88.75 181 ILE A CA 1
ATOM 1480 C C . ILE A 1 181 ? 14.466 7.526 -7.448 1.00 88.75 181 ILE A C 1
ATOM 1482 O O . ILE A 1 181 ? 15.396 7.795 -8.222 1.00 88.75 181 ILE A O 1
ATOM 1486 N N . ARG A 1 182 ? 14.485 6.486 -6.617 1.00 91.69 182 ARG A N 1
ATOM 1487 C CA . ARG A 1 182 ? 15.500 5.438 -6.585 1.00 91.69 182 ARG A CA 1
ATOM 1488 C C . ARG A 1 182 ? 14.809 4.103 -6.786 1.00 91.69 182 ARG A C 1
ATOM 1490 O O . ARG A 1 182 ? 13.696 3.919 -6.318 1.00 91.69 182 ARG A O 1
ATOM 1497 N N . PHE A 1 183 ? 15.462 3.196 -7.492 1.00 93.62 183 PHE A N 1
ATOM 1498 C CA . PHE A 1 183 ? 15.030 1.810 -7.632 1.00 93.62 183 PHE A CA 1
ATOM 1499 C C . PHE A 1 183 ? 15.961 0.915 -6.819 1.00 93.62 183 PHE A C 1
ATOM 1501 O O . PHE A 1 183 ? 17.151 1.224 -6.723 1.00 93.62 183 PHE A O 1
ATOM 1508 N N . GLU A 1 184 ? 15.435 -0.216 -6.341 1.00 93.12 184 GLU A N 1
ATOM 1509 C CA . GLU A 1 184 ? 16.190 -1.255 -5.611 1.00 93.12 184 GLU A CA 1
ATOM 1510 C C . GLU A 1 184 ? 17.500 -1.643 -6.306 1.00 93.12 184 GLU A C 1
ATOM 1512 O O . GLU A 1 184 ? 18.507 -1.976 -5.677 1.00 93.12 184 GLU A O 1
ATOM 1517 N N . ASP A 1 185 ? 17.497 -1.599 -7.639 1.00 92.88 185 ASP A N 1
ATOM 1518 C CA . ASP A 1 185 ? 18.689 -1.792 -8.437 1.00 92.88 185 ASP A CA 1
ATOM 1519 C C . ASP A 1 185 ? 19.310 -0.455 -8.866 1.00 92.88 185 ASP A C 1
ATOM 1521 O O . ASP A 1 185 ? 18.719 0.387 -9.558 1.00 92.88 185 ASP A O 1
ATOM 1525 N N . ARG A 1 186 ? 20.581 -0.275 -8.499 1.00 93.19 186 ARG A N 1
ATOM 1526 C CA . ARG A 1 186 ? 21.353 0.919 -8.844 1.00 93.19 186 ARG A CA 1
ATOM 1527 C C . ARG A 1 186 ? 21.513 1.096 -10.355 1.00 93.19 186 ARG A C 1
ATOM 1529 O O . ARG A 1 186 ? 21.586 2.234 -10.816 1.00 93.19 186 ARG A O 1
ATOM 1536 N N . ALA A 1 187 ? 21.602 0.015 -11.129 1.00 93.62 187 ALA A N 1
ATOM 1537 C CA . ALA A 1 187 ? 21.680 0.097 -12.581 1.00 93.62 187 ALA A CA 1
ATOM 1538 C C . ALA A 1 187 ? 20.389 0.694 -13.149 1.00 93.62 187 ALA A C 1
ATOM 1540 O O . ALA A 1 187 ? 20.461 1.632 -13.938 1.00 93.62 187 ALA A O 1
ATOM 1541 N N . VAL A 1 188 ? 19.229 0.247 -12.664 1.00 95.25 188 VAL A N 1
ATOM 1542 C CA . VAL A 1 188 ? 17.916 0.787 -13.050 1.00 95.25 188 VAL A CA 1
ATOM 1543 C C . VAL A 1 188 ? 17.786 2.260 -12.674 1.00 95.25 188 VAL A C 1
ATOM 1545 O O . VAL A 1 188 ? 17.368 3.069 -13.500 1.00 95.25 188 VAL A O 1
ATOM 1548 N N . THR A 1 189 ? 18.240 2.638 -11.476 1.00 95.12 189 THR A N 1
ATOM 1549 C CA . THR A 1 189 ? 18.294 4.050 -11.063 1.00 95.12 189 THR A CA 1
ATOM 1550 C C . THR A 1 189 ? 19.106 4.899 -12.046 1.00 95.12 189 THR A C 1
ATOM 1552 O O . THR A 1 189 ? 18.700 6.007 -12.388 1.00 95.12 189 THR A O 1
ATOM 1555 N N . ARG A 1 190 ? 20.223 4.378 -12.567 1.00 95.31 190 ARG A N 1
ATOM 1556 C CA . ARG A 1 190 ? 21.015 5.084 -13.587 1.00 95.31 190 ARG A CA 1
ATOM 1557 C C . ARG A 1 190 ? 20.296 5.164 -14.933 1.00 95.31 190 ARG A C 1
ATOM 1559 O O . ARG A 1 190 ? 20.399 6.199 -15.581 1.00 95.31 190 ARG A O 1
ATOM 1566 N N . ILE A 1 191 ? 19.559 4.124 -15.342 1.00 95.81 191 ILE A N 1
ATOM 1567 C CA . ILE A 1 191 ? 18.717 4.177 -16.553 1.00 95.81 191 ILE A CA 1
ATOM 1568 C C . ILE A 1 191 ? 17.664 5.287 -16.397 1.00 95.81 191 ILE A C 1
ATOM 1570 O O . ILE A 1 191 ? 17.478 6.079 -17.318 1.00 95.81 191 ILE A O 1
ATOM 1574 N N . TRP A 1 192 ? 17.018 5.382 -15.231 1.00 95.25 192 TRP A N 1
ATOM 1575 C CA . TRP A 1 192 ? 16.040 6.427 -14.913 1.00 95.25 192 TRP A CA 1
ATOM 1576 C C . TRP A 1 192 ? 16.635 7.833 -14.998 1.00 95.25 192 TRP A C 1
ATOM 1578 O O . TRP A 1 192 ? 16.085 8.699 -15.676 1.00 95.25 192 TRP A O 1
ATOM 1588 N N . GLU A 1 193 ? 17.789 8.055 -14.367 1.00 95.06 193 GLU A N 1
ATOM 1589 C CA . GLU A 1 193 ? 18.494 9.338 -14.428 1.00 95.06 193 GLU A CA 1
ATOM 1590 C C . GLU A 1 193 ? 18.844 9.709 -15.875 1.00 95.06 193 GLU A C 1
ATOM 1592 O O . GLU A 1 193 ? 18.546 10.819 -16.312 1.00 95.06 193 GLU A O 1
ATOM 1597 N N . SER A 1 194 ? 19.413 8.777 -16.646 1.00 94.75 194 SER A N 1
ATOM 1598 C CA . SER A 1 194 ? 19.727 8.993 -18.063 1.00 94.75 194 SER A CA 1
ATOM 1599 C C . SER A 1 194 ? 18.483 9.318 -18.894 1.00 94.75 194 SER A C 1
ATOM 1601 O O . SER A 1 194 ? 18.514 10.248 -19.702 1.00 94.75 194 SER A O 1
ATOM 1603 N N . TRP A 1 195 ? 17.372 8.615 -18.666 1.00 95.50 195 TRP A N 1
ATOM 1604 C CA . TRP A 1 195 ? 16.103 8.876 -19.343 1.00 95.50 195 TRP A CA 1
ATOM 1605 C C . TRP A 1 195 ? 15.555 10.275 -19.025 1.00 95.50 195 TRP A C 1
ATOM 1607 O O . TRP A 1 195 ? 15.150 10.996 -19.937 1.00 95.50 195 TRP A O 1
ATOM 1617 N N . LEU A 1 196 ? 15.629 10.718 -17.763 1.00 93.44 196 LEU A N 1
ATOM 1618 C CA . LEU A 1 196 ? 15.234 12.077 -17.365 1.00 93.44 196 LEU A CA 1
ATOM 1619 C C . LEU A 1 196 ? 16.075 13.172 -18.039 1.00 93.44 196 LEU A C 1
ATOM 1621 O O . LEU A 1 196 ? 15.566 14.265 -18.291 1.00 93.44 196 LEU A O 1
ATOM 1625 N N . TYR A 1 197 ? 17.344 12.893 -18.349 1.00 93.44 197 TYR A N 1
ATOM 1626 C CA . TYR A 1 197 ? 18.215 13.797 -19.112 1.00 93.44 197 TYR A CA 1
ATOM 1627 C C . TYR A 1 197 ? 18.014 13.713 -20.634 1.00 93.44 197 TYR A C 1
ATOM 1629 O O . TYR A 1 197 ? 18.699 14.416 -21.377 1.00 93.44 197 TYR A O 1
ATOM 1637 N N . GLY A 1 198 ? 17.066 12.899 -21.106 1.00 93.00 198 GLY A N 1
ATOM 1638 C CA . GLY A 1 198 ? 16.747 12.751 -22.524 1.00 93.00 198 GLY A CA 1
ATOM 1639 C C . GLY A 1 198 ? 17.726 11.868 -23.295 1.00 93.00 198 GLY A C 1
ATOM 1640 O O . GLY A 1 198 ? 17.793 11.981 -24.518 1.00 93.00 198 GLY A O 1
ATOM 1641 N N . CYS A 1 199 ? 18.494 11.010 -22.614 1.00 93.25 199 CYS A N 1
ATOM 1642 C CA . CYS A 1 199 ? 19.319 10.013 -23.290 1.00 93.25 199 CYS A CA 1
ATOM 1643 C C . CYS A 1 199 ? 18.433 9.004 -24.026 1.00 93.25 199 CYS A C 1
ATOM 1645 O O . CYS A 1 199 ? 17.445 8.510 -23.478 1.00 93.25 199 CYS A O 1
ATOM 1647 N N . ASP A 1 200 ? 18.813 8.664 -25.255 1.00 93.50 200 ASP A N 1
ATOM 1648 C CA . ASP A 1 200 ? 18.119 7.626 -26.002 1.00 93.50 200 ASP A CA 1
ATOM 1649 C C . ASP A 1 200 ? 18.519 6.213 -25.532 1.00 93.50 200 ASP A C 1
ATOM 1651 O O . ASP A 1 200 ? 19.415 6.009 -24.705 1.00 93.50 200 ASP A O 1
ATOM 1655 N N . MET A 1 201 ? 17.801 5.214 -26.043 1.00 93.31 201 MET A N 1
ATOM 1656 C CA . MET A 1 201 ? 17.985 3.814 -25.661 1.00 93.31 201 MET A CA 1
ATOM 1657 C C . MET A 1 201 ? 19.369 3.272 -26.049 1.00 93.31 201 MET A C 1
ATOM 1659 O O . MET A 1 201 ? 19.937 2.477 -25.298 1.00 93.31 201 MET A O 1
ATOM 1663 N N . ALA A 1 202 ? 19.907 3.675 -27.205 1.00 92.69 202 ALA A N 1
ATOM 1664 C CA . ALA A 1 202 ? 21.183 3.171 -27.704 1.00 92.69 202 ALA A CA 1
ATOM 1665 C C . ALA A 1 202 ? 22.336 3.690 -26.836 1.00 92.69 202 ALA A C 1
ATOM 1667 O O . ALA A 1 202 ? 23.191 2.909 -26.410 1.00 92.69 202 ALA A O 1
ATOM 1668 N N . ASP A 1 203 ? 22.293 4.976 -26.493 1.00 93.00 203 ASP A N 1
ATOM 1669 C CA . ASP A 1 203 ? 23.266 5.620 -25.619 1.00 93.00 203 ASP A CA 1
ATOM 1670 C C . ASP A 1 203 ? 23.203 5.064 -24.188 1.00 93.00 203 ASP A C 1
ATOM 1672 O O . ASP A 1 203 ? 24.240 4.786 -23.576 1.00 93.00 203 ASP A O 1
ATOM 1676 N N . CYS A 1 204 ? 22.000 4.832 -23.650 1.00 93.31 204 CYS A N 1
ATOM 1677 C CA . CYS A 1 204 ? 21.828 4.213 -22.331 1.00 93.31 204 CYS A CA 1
ATOM 1678 C C . CYS A 1 204 ? 22.370 2.779 -22.299 1.00 93.31 204 CYS A C 1
ATOM 1680 O O . CYS A 1 204 ? 23.127 2.423 -21.396 1.00 93.31 204 CYS A O 1
ATOM 1682 N N . SER A 1 205 ? 22.017 1.966 -23.298 1.00 93.88 205 SER A N 1
ATOM 1683 C CA . SER A 1 205 ? 22.468 0.575 -23.407 1.00 93.88 205 SER A CA 1
ATOM 1684 C C . SER A 1 205 ? 23.994 0.488 -23.489 1.00 93.88 205 SER A C 1
ATOM 1686 O O . SER A 1 205 ? 24.612 -0.255 -22.722 1.00 93.88 205 SER A O 1
ATOM 1688 N N . ALA A 1 206 ? 24.613 1.307 -24.346 1.00 93.69 206 ALA A N 1
ATOM 1689 C CA . ALA A 1 206 ? 26.060 1.326 -24.523 1.00 93.69 206 ALA A CA 1
ATOM 1690 C C . ALA A 1 206 ? 26.802 1.833 -23.275 1.00 93.69 206 ALA A C 1
ATOM 1692 O O . ALA A 1 206 ? 27.792 1.233 -22.857 1.00 93.69 206 ALA A O 1
ATOM 1693 N N . SER A 1 207 ? 26.333 2.925 -22.661 1.00 93.19 207 SER A N 1
ATOM 1694 C CA . SER A 1 207 ? 27.015 3.550 -21.517 1.00 93.19 207 SER A CA 1
ATOM 1695 C C . SER A 1 207 ? 26.899 2.752 -20.216 1.00 93.19 207 SER A C 1
ATOM 1697 O O . SER A 1 207 ? 27.812 2.792 -19.386 1.00 93.19 207 SER A O 1
ATOM 1699 N N . LEU A 1 208 ? 25.797 2.021 -20.028 1.00 92.38 208 LEU A N 1
ATOM 1700 C CA . LEU A 1 208 ? 25.548 1.214 -18.832 1.00 92.38 208 LEU A CA 1
ATOM 1701 C C . LEU A 1 208 ? 25.901 -0.266 -19.019 1.00 92.38 208 LEU A C 1
ATOM 1703 O O . LEU A 1 208 ? 25.928 -0.995 -18.030 1.00 92.38 208 LEU A O 1
ATOM 1707 N N . ASN A 1 209 ? 26.222 -0.689 -20.248 1.00 94.56 209 ASN A N 1
ATOM 1708 C CA . ASN A 1 209 ? 26.466 -2.085 -20.618 1.00 94.56 209 ASN A CA 1
ATOM 1709 C C . ASN A 1 209 ? 25.280 -2.997 -20.240 1.00 94.56 209 ASN A C 1
ATOM 1711 O O . ASN A 1 209 ? 25.448 -4.036 -19.601 1.00 94.56 209 ASN A O 1
ATOM 1715 N N . ILE A 1 210 ? 24.073 -2.567 -20.615 1.00 94.44 210 ILE A N 1
ATOM 1716 C CA . ILE A 1 210 ? 22.793 -3.252 -20.365 1.00 94.44 210 ILE A CA 1
ATOM 1717 C C . ILE A 1 210 ? 22.148 -3.565 -21.714 1.00 94.44 210 ILE A C 1
ATOM 1719 O O . ILE A 1 210 ? 22.311 -2.791 -22.660 1.00 94.44 210 ILE A O 1
ATOM 1723 N N . SER A 1 211 ? 21.423 -4.682 -21.828 1.00 95.50 211 SER A N 1
ATOM 1724 C CA . SER A 1 211 ? 20.778 -5.036 -23.096 1.00 95.50 211 SER A CA 1
ATOM 1725 C C . SER A 1 211 ? 19.767 -3.963 -23.538 1.00 95.50 211 SER A C 1
ATOM 1727 O O . SER A 1 211 ? 19.053 -3.406 -22.694 1.00 95.50 211 SER A O 1
ATOM 1729 N N . PRO A 1 212 ? 19.682 -3.648 -24.845 1.00 95.25 212 PRO A N 1
ATOM 1730 C CA . PRO A 1 212 ? 18.687 -2.710 -25.364 1.00 95.25 212 PRO A CA 1
ATOM 1731 C C . PRO A 1 212 ? 17.253 -3.074 -24.961 1.00 95.25 212 PRO A C 1
ATOM 1733 O O . PRO A 1 212 ? 16.451 -2.195 -24.661 1.00 95.25 212 PRO A O 1
ATOM 1736 N N . GLU A 1 213 ? 16.942 -4.366 -24.898 1.00 95.44 213 GLU A N 1
ATOM 1737 C CA . GLU A 1 213 ? 15.634 -4.909 -24.534 1.00 95.44 213 GLU A CA 1
ATOM 1738 C C . GLU A 1 213 ? 15.276 -4.621 -23.067 1.00 95.44 213 GLU A C 1
ATOM 1740 O O . GLU A 1 213 ? 14.141 -4.234 -22.762 1.00 95.44 213 GLU A O 1
ATOM 1745 N N . ALA A 1 214 ? 16.246 -4.741 -22.153 1.00 94.94 214 ALA A N 1
ATOM 1746 C CA . ALA A 1 214 ? 16.054 -4.376 -20.752 1.00 94.94 214 ALA A CA 1
ATOM 1747 C C . ALA A 1 214 ? 15.844 -2.860 -20.603 1.00 94.94 214 ALA A C 1
ATOM 1749 O O . ALA A 1 214 ? 14.902 -2.432 -19.936 1.00 94.94 214 ALA A O 1
ATOM 1750 N N . VAL A 1 215 ? 16.655 -2.040 -21.287 1.00 96.62 215 VAL A N 1
ATOM 1751 C CA . VAL A 1 215 ? 16.500 -0.571 -21.290 1.00 96.62 215 VAL A CA 1
ATOM 1752 C C . VAL A 1 215 ? 15.134 -0.160 -21.843 1.00 96.62 215 VAL A C 1
ATOM 1754 O O . VAL A 1 215 ? 14.455 0.672 -21.243 1.00 96.62 215 VAL A O 1
ATOM 1757 N N . GLN A 1 216 ? 14.690 -0.768 -22.946 1.00 96.44 216 GLN A N 1
ATOM 1758 C CA . GLN A 1 216 ? 13.378 -0.499 -23.536 1.00 96.44 216 GLN A CA 1
ATOM 1759 C C . GLN A 1 216 ? 12.238 -0.810 -22.560 1.00 96.44 216 GLN A C 1
ATOM 1761 O O . GLN A 1 216 ? 11.273 -0.049 -22.468 1.00 96.44 216 GLN A O 1
ATOM 1766 N N . SER A 1 217 ? 12.338 -1.929 -21.844 1.00 97.44 217 SER A N 1
ATOM 1767 C CA . SER A 1 217 ? 11.346 -2.329 -20.844 1.00 97.44 217 SER A CA 1
ATOM 1768 C C . SER A 1 217 ? 11.266 -1.292 -19.719 1.00 97.44 217 SER A C 1
ATOM 1770 O O . SER A 1 217 ? 10.171 -0.853 -19.366 1.00 97.44 217 SER A O 1
ATOM 1772 N N . TRP A 1 218 ? 12.412 -0.800 -19.238 1.00 97.50 218 TRP A N 1
ATOM 1773 C CA . TRP A 1 218 ? 12.465 0.272 -18.241 1.00 97.50 218 TRP A CA 1
ATOM 1774 C C . TRP A 1 218 ? 11.930 1.609 -18.740 1.00 97.50 218 TRP A C 1
ATOM 1776 O O . TRP A 1 218 ? 11.171 2.247 -18.020 1.00 97.50 218 TRP A O 1
ATOM 1786 N N . PHE A 1 219 ? 12.216 2.006 -19.981 1.00 97.19 219 PHE A N 1
ATOM 1787 C CA . PHE A 1 219 ? 11.647 3.234 -20.550 1.00 97.19 219 PHE A CA 1
ATOM 1788 C C . PHE A 1 219 ? 10.112 3.201 -20.550 1.00 97.19 219 PHE A C 1
ATOM 1790 O O . PHE A 1 219 ? 9.476 4.190 -20.195 1.00 97.19 219 PHE A O 1
ATOM 1797 N N . LYS A 1 220 ? 9.499 2.050 -20.847 1.00 97.56 220 LYS A N 1
ATOM 1798 C CA . LYS A 1 220 ? 8.039 1.891 -20.745 1.00 97.56 220 LYS A CA 1
ATOM 1799 C C . LYS A 1 220 ? 7.535 1.950 -19.304 1.00 97.56 220 LYS A C 1
ATOM 1801 O O . LYS A 1 220 ? 6.472 2.509 -19.053 1.00 97.56 220 LYS A O 1
ATOM 1806 N N . ILE A 1 221 ? 8.274 1.382 -18.348 1.00 97.31 221 ILE A N 1
ATOM 1807 C CA . ILE A 1 221 ? 7.946 1.504 -16.917 1.00 97.31 221 ILE A CA 1
ATOM 1808 C C . ILE A 1 221 ? 7.977 2.977 -16.497 1.00 97.31 221 ILE A C 1
ATOM 1810 O O . ILE A 1 221 ? 7.086 3.440 -15.790 1.00 97.31 221 ILE A O 1
ATOM 1814 N N . PHE A 1 222 ? 8.959 3.736 -16.973 1.00 96.25 222 PHE A N 1
ATOM 1815 C CA . PHE A 1 222 ? 9.085 5.162 -16.692 1.00 96.25 222 PHE A CA 1
ATOM 1816 C C . PHE A 1 222 ? 7.912 5.958 -17.257 1.00 96.25 222 PHE A C 1
ATOM 1818 O O . PHE A 1 222 ? 7.339 6.775 -16.538 1.00 96.25 222 PHE A O 1
ATOM 1825 N N . GLU A 1 223 ? 7.491 5.657 -18.488 1.00 95.62 223 GLU A N 1
ATOM 1826 C CA . GLU A 1 223 ? 6.262 6.196 -19.083 1.00 95.62 223 GLU A CA 1
ATOM 1827 C C . GLU A 1 223 ? 5.025 5.879 -18.230 1.00 95.62 223 GLU A C 1
ATOM 1829 O O . GLU A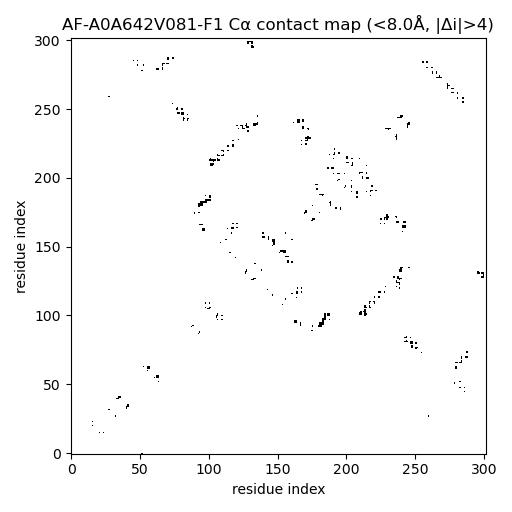 1 223 ? 4.211 6.768 -17.977 1.00 95.62 223 GLU A O 1
ATOM 1834 N N . ILE A 1 224 ? 4.904 4.648 -17.721 1.00 95.94 224 ILE A N 1
ATOM 1835 C CA . ILE A 1 224 ? 3.822 4.271 -16.800 1.00 95.94 224 ILE A CA 1
ATOM 1836 C C . ILE A 1 224 ? 3.861 5.156 -15.551 1.00 95.94 224 ILE A C 1
ATOM 1838 O O . ILE A 1 224 ? 2.846 5.770 -15.223 1.00 95.94 224 ILE A O 1
ATOM 1842 N N . LEU A 1 225 ? 5.019 5.280 -14.896 1.00 94.06 225 LEU A N 1
ATOM 1843 C CA . LEU A 1 225 ? 5.187 6.062 -13.668 1.00 94.06 225 LEU A CA 1
ATOM 1844 C C . LEU A 1 225 ? 4.822 7.539 -13.845 1.00 94.06 225 LEU A C 1
ATOM 1846 O O . LEU A 1 225 ? 4.143 8.107 -12.990 1.00 94.06 225 LEU A O 1
ATOM 1850 N N . ILE A 1 226 ? 5.229 8.167 -14.952 1.00 92.38 226 ILE A N 1
ATOM 1851 C CA . ILE A 1 226 ? 4.877 9.571 -15.217 1.00 92.38 226 ILE A CA 1
ATOM 1852 C C . ILE A 1 226 ? 3.413 9.752 -15.641 1.00 92.38 226 ILE A C 1
ATOM 1854 O O . ILE A 1 226 ? 2.880 10.852 -15.506 1.00 92.38 226 ILE A O 1
ATOM 1858 N N . SER A 1 227 ? 2.763 8.695 -16.141 1.00 93.62 227 SER A N 1
ATOM 1859 C CA . SER A 1 227 ? 1.360 8.716 -16.579 1.00 93.62 227 SER A CA 1
ATOM 1860 C C . SER A 1 227 ? 0.347 8.489 -15.454 1.00 93.62 227 SER A C 1
ATOM 1862 O O . SER A 1 227 ? -0.856 8.629 -15.685 1.00 93.62 227 SER A O 1
ATOM 1864 N N . ILE A 1 228 ? 0.809 8.144 -14.247 1.00 94.50 228 ILE A N 1
ATOM 1865 C CA . ILE A 1 228 ? -0.066 7.945 -13.091 1.00 94.50 228 ILE A CA 1
ATOM 1866 C C . ILE A 1 228 ? -0.871 9.234 -12.824 1.00 94.50 228 ILE A C 1
ATOM 1868 O O . ILE A 1 228 ? -0.273 10.317 -12.746 1.00 94.50 228 ILE A O 1
ATOM 1872 N N . PRO A 1 229 ? -2.210 9.148 -12.671 1.00 95.06 229 PRO A N 1
ATOM 1873 C CA . PRO A 1 229 ? -3.047 10.309 -12.392 1.00 95.06 229 PRO A CA 1
ATOM 1874 C C . PRO A 1 229 ? -2.586 11.066 -11.146 1.00 95.06 229 PRO A C 1
ATOM 1876 O O . PRO A 1 229 ? -2.279 10.474 -10.115 1.00 95.06 229 PRO A O 1
ATOM 1879 N N . LYS A 1 230 ? -2.550 12.397 -11.234 1.00 94.88 230 LYS A N 1
ATOM 1880 C CA . LYS A 1 230 ? -2.200 13.243 -10.091 1.00 94.88 230 LYS A CA 1
ATOM 1881 C C . LYS A 1 230 ? -3.397 13.400 -9.165 1.00 94.88 230 LYS A C 1
ATOM 1883 O O . LYS A 1 230 ? -4.503 13.673 -9.628 1.00 94.88 230 LYS A O 1
ATOM 1888 N N . ALA A 1 231 ? -3.145 13.256 -7.868 1.00 92.94 231 ALA A N 1
ATOM 1889 C CA . ALA A 1 231 ? -4.133 13.499 -6.834 1.00 92.94 231 ALA A CA 1
ATOM 1890 C C . ALA A 1 231 ? -4.544 14.979 -6.840 1.00 92.94 231 ALA A C 1
ATOM 1892 O O . ALA A 1 231 ? -3.707 15.876 -6.985 1.00 92.94 231 ALA A O 1
ATOM 1893 N N . THR A 1 232 ? -5.835 15.234 -6.671 1.00 91.00 232 THR A N 1
ATOM 1894 C CA . THR A 1 232 ? -6.411 16.573 -6.508 1.00 91.00 232 THR A CA 1
ATOM 1895 C C . THR A 1 232 ? -7.258 16.617 -5.239 1.00 91.00 232 THR A C 1
ATOM 1897 O O . THR A 1 232 ? -7.491 15.588 -4.608 1.00 91.00 232 THR A O 1
ATOM 1900 N N . SER A 1 233 ? -7.741 17.803 -4.855 1.00 84.44 233 SER A N 1
ATOM 1901 C CA . SER A 1 233 ? -8.686 17.934 -3.736 1.00 84.44 233 SER A CA 1
ATOM 1902 C C . SER A 1 233 ? -9.949 17.095 -3.930 1.00 84.44 233 SER A C 1
ATOM 1904 O O . SER A 1 233 ? -10.472 16.552 -2.965 1.00 84.44 233 SER A O 1
ATOM 1906 N N . ASP A 1 234 ? -10.406 16.985 -5.177 1.00 84.50 234 ASP A N 1
ATOM 1907 C CA . ASP A 1 234 ? -11.668 16.335 -5.539 1.00 84.50 234 ASP A CA 1
ATOM 1908 C C . ASP A 1 234 ? -11.460 14.847 -5.862 1.00 84.50 234 ASP A C 1
ATOM 1910 O O . ASP A 1 234 ? -12.409 14.071 -5.940 1.00 84.50 234 ASP A O 1
ATOM 1914 N N . HIS A 1 235 ? -10.207 14.446 -6.080 1.00 86.94 235 HIS A N 1
ATOM 1915 C CA . HIS A 1 235 ? -9.826 13.084 -6.412 1.00 86.94 235 HIS A CA 1
ATOM 1916 C C . HIS A 1 235 ? -8.472 12.748 -5.775 1.00 86.94 235 HIS A C 1
ATOM 1918 O O . HIS A 1 235 ? -7.430 12.820 -6.434 1.00 86.94 235 HIS A O 1
ATOM 1924 N N . PRO A 1 236 ? -8.452 12.401 -4.478 1.00 85.31 236 PRO A N 1
ATOM 1925 C CA . PRO A 1 236 ? -7.211 12.270 -3.731 1.00 85.31 236 PRO A CA 1
ATOM 1926 C C . PRO A 1 236 ? -6.418 11.000 -4.066 1.00 85.31 236 PRO A C 1
ATOM 1928 O O . PRO A 1 236 ? -5.370 10.810 -3.485 1.00 85.31 236 PRO A O 1
ATOM 1931 N N . MET A 1 237 ? -6.846 10.119 -4.981 1.00 93.56 237 MET A N 1
ATOM 1932 C CA . MET A 1 237 ? -6.101 8.890 -5.325 1.00 93.56 237 MET A CA 1
ATOM 1933 C C . MET A 1 237 ? -5.717 8.037 -4.089 1.00 93.56 237 MET A C 1
ATOM 1935 O O . MET A 1 237 ? -4.572 7.591 -3.936 1.00 93.56 237 MET A O 1
ATOM 1939 N N . LEU A 1 238 ? -6.681 7.818 -3.188 1.00 91.44 238 LEU A N 1
ATOM 1940 C CA . LEU A 1 238 ? -6.521 7.036 -1.957 1.00 91.44 238 LEU A CA 1
ATOM 1941 C C . LEU A 1 238 ? -7.303 5.724 -2.036 1.00 91.44 238 LEU A C 1
ATOM 1943 O O . LEU A 1 238 ? -8.421 5.691 -2.535 1.00 91.44 238 LEU A O 1
ATOM 1947 N N . CYS A 1 239 ? -6.713 4.643 -1.538 1.00 92.06 239 CYS A N 1
ATOM 1948 C CA . CYS A 1 239 ? -7.355 3.342 -1.350 1.00 92.06 239 CYS A CA 1
ATOM 1949 C C . CYS A 1 239 ? -6.756 2.644 -0.119 1.00 92.06 239 CYS A C 1
ATOM 1951 O O . CYS A 1 239 ? -5.826 3.162 0.494 1.00 92.06 239 CYS A O 1
ATOM 1953 N N . SER A 1 240 ? -7.235 1.448 0.229 1.00 89.88 240 SER A N 1
ATOM 1954 C CA . SER A 1 240 ? -6.807 0.737 1.447 1.00 89.88 240 SER A CA 1
ATOM 1955 C C . SER A 1 240 ? -5.319 0.389 1.493 1.00 89.88 240 SER A C 1
ATOM 1957 O O . SER A 1 240 ? -4.764 0.217 2.572 1.00 89.88 240 SER A O 1
ATOM 1959 N N . LEU A 1 241 ? -4.679 0.267 0.328 1.00 92.75 241 LEU A N 1
ATOM 1960 C CA . LEU A 1 241 ? -3.240 0.024 0.209 1.00 92.75 241 LEU A CA 1
ATOM 1961 C C . LEU A 1 241 ? -2.421 1.312 0.060 1.00 92.75 241 LEU A C 1
ATOM 1963 O O . LEU A 1 241 ? -1.199 1.245 -0.028 1.00 92.75 241 LEU A O 1
ATOM 1967 N N . SER A 1 242 ? -3.056 2.486 0.014 1.00 91.25 242 SER A N 1
ATOM 1968 C CA . SER A 1 242 ? -2.322 3.749 0.049 1.00 91.25 242 SER A CA 1
ATOM 1969 C C . SER A 1 242 ? -1.641 3.902 1.412 1.00 91.25 242 SER A C 1
ATOM 1971 O O . SER A 1 242 ? -2.294 3.643 2.423 1.00 91.25 242 SER A O 1
ATOM 1973 N N . PRO A 1 243 ? -0.383 4.374 1.482 1.00 88.62 243 PRO A N 1
ATOM 1974 C CA . PRO A 1 243 ? 0.380 4.442 2.729 1.00 88.62 243 PRO A CA 1
ATOM 1975 C C . PRO A 1 243 ? -0.346 5.081 3.924 1.00 88.62 243 PRO A C 1
ATOM 1977 O O . PRO A 1 243 ? -0.275 4.514 5.014 1.00 88.62 243 PRO A O 1
ATOM 1980 N N . PRO A 1 244 ? -1.111 6.183 3.764 1.00 87.50 244 PRO A N 1
ATOM 1981 C CA . PRO A 1 244 ? -1.872 6.760 4.873 1.00 87.50 244 PRO A CA 1
ATOM 1982 C C . PRO A 1 244 ? -2.916 5.799 5.450 1.00 87.50 244 PRO A C 1
ATOM 1984 O O . PRO A 1 244 ? -3.045 5.675 6.665 1.00 87.50 244 PRO A O 1
ATOM 1987 N N . GLU A 1 245 ? -3.655 5.105 4.585 1.00 87.25 245 GLU A N 1
ATOM 1988 C CA . GLU A 1 245 ? -4.730 4.198 4.998 1.00 87.25 245 GLU A CA 1
ATOM 1989 C C . GLU A 1 245 ? -4.183 2.859 5.484 1.00 87.25 245 GLU A C 1
ATOM 1991 O O . GLU A 1 245 ? -4.669 2.307 6.471 1.00 87.25 245 GLU A O 1
ATOM 1996 N N . TYR A 1 246 ? -3.120 2.379 4.843 1.00 88.19 246 TYR A N 1
ATOM 1997 C CA . TYR A 1 246 ? -2.412 1.176 5.244 1.00 88.19 246 TYR A CA 1
ATOM 1998 C C . TYR A 1 246 ? -1.796 1.338 6.640 1.00 88.19 246 TYR A C 1
ATOM 2000 O O . TYR A 1 246 ? -2.076 0.536 7.529 1.00 88.19 246 TYR A O 1
ATOM 2008 N N . SER A 1 247 ? -1.035 2.414 6.879 1.00 87.00 247 SER A N 1
ATOM 2009 C CA . SER A 1 247 ? -0.444 2.707 8.194 1.00 87.00 247 SER A CA 1
ATOM 2010 C C . SER A 1 247 ? -1.519 2.843 9.275 1.00 87.00 247 SER A C 1
ATOM 2012 O O . SER A 1 247 ? -1.440 2.201 10.324 1.00 87.00 247 SER A O 1
ATOM 2014 N N . ARG A 1 248 ? -2.601 3.580 8.982 1.00 84.62 248 ARG A N 1
ATOM 2015 C CA . ARG A 1 248 ? -3.736 3.724 9.901 1.00 84.62 248 ARG A CA 1
ATOM 2016 C C . ARG A 1 248 ? -4.353 2.372 10.274 1.00 84.62 248 ARG A C 1
ATOM 2018 O O . ARG A 1 248 ? -4.640 2.145 11.449 1.00 84.62 248 ARG A O 1
ATOM 2025 N N . TYR A 1 249 ? -4.554 1.484 9.299 1.00 84.75 249 TYR A N 1
ATOM 2026 C CA . TYR A 1 249 ? -5.094 0.144 9.532 1.00 84.75 249 TYR A CA 1
ATOM 2027 C C . TYR A 1 249 ? -4.179 -0.700 10.427 1.00 84.75 249 TYR A C 1
ATOM 2029 O O . TYR A 1 249 ? -4.652 -1.298 11.392 1.00 84.75 249 TYR A O 1
ATOM 2037 N N . TYR A 1 250 ? -2.873 -0.728 10.148 1.00 84.50 250 TYR A N 1
ATOM 2038 C CA . TYR A 1 250 ? -1.926 -1.514 10.943 1.00 84.50 250 TYR A CA 1
ATOM 2039 C C . TYR A 1 250 ? -1.817 -1.005 12.378 1.00 84.50 250 TYR A C 1
ATOM 2041 O O . TYR A 1 250 ? -1.915 -1.804 13.308 1.00 84.50 250 TYR A O 1
ATOM 2049 N N . THR A 1 251 ? -1.712 0.312 12.577 1.00 86.94 251 THR A N 1
ATOM 2050 C CA . THR A 1 251 ? -1.719 0.888 13.928 1.00 86.94 251 THR A CA 1
ATOM 2051 C C . THR A 1 251 ? -3.024 0.570 14.649 1.00 86.94 251 THR A C 1
ATOM 2053 O O . THR A 1 251 ? -3.008 0.220 15.823 1.00 86.94 251 THR A O 1
ATOM 2056 N N . TYR A 1 252 ? -4.168 0.626 13.966 1.00 85.94 252 TYR A N 1
ATOM 2057 C CA . TYR A 1 252 ? -5.435 0.209 14.562 1.00 85.94 252 TYR A CA 1
ATOM 2058 C C . TYR A 1 252 ? -5.409 -1.260 15.021 1.00 85.94 252 TYR A C 1
ATOM 2060 O O . TYR A 1 252 ? -5.779 -1.542 16.162 1.00 85.94 252 TYR A O 1
ATOM 2068 N N . GLU A 1 253 ? -4.934 -2.187 14.187 1.00 81.88 253 GLU A N 1
ATOM 2069 C CA . GLU A 1 253 ? -4.815 -3.605 14.555 1.00 81.88 253 GLU A CA 1
ATOM 2070 C C . GLU A 1 253 ? -3.867 -3.816 15.751 1.00 81.88 253 GLU A C 1
ATOM 2072 O O . GLU A 1 253 ? -4.163 -4.617 16.644 1.00 81.88 253 GLU A O 1
ATOM 2077 N N . GLU A 1 254 ? -2.764 -3.067 15.821 1.00 86.62 254 GLU A N 1
ATOM 2078 C CA . GLU A 1 254 ? -1.849 -3.067 16.968 1.00 86.62 254 GLU A CA 1
ATOM 2079 C C . GLU A 1 254 ? -2.540 -2.580 18.243 1.00 86.62 254 GLU A C 1
ATOM 2081 O O . GLU A 1 254 ? -2.491 -3.260 19.270 1.00 86.62 254 GLU A O 1
ATOM 2086 N N . GLU A 1 255 ? -3.253 -1.455 18.182 1.00 86.81 255 GLU A N 1
ATOM 2087 C CA . GLU A 1 255 ? -3.959 -0.903 19.338 1.00 86.81 255 GLU A CA 1
ATOM 2088 C C . GLU A 1 255 ? -5.054 -1.847 19.854 1.00 86.81 255 GLU A C 1
ATOM 2090 O O . GLU A 1 255 ? -5.237 -2.012 21.066 1.00 86.81 255 GLU A O 1
ATOM 2095 N N . ILE A 1 256 ? -5.758 -2.517 18.942 1.00 82.81 256 ILE A N 1
ATOM 2096 C CA . ILE A 1 256 ? -6.750 -3.539 19.274 1.00 82.81 256 ILE A CA 1
ATOM 2097 C C . ILE A 1 256 ? -6.087 -4.776 19.897 1.00 82.81 256 ILE A C 1
ATOM 2099 O O . ILE A 1 256 ? -6.612 -5.333 20.867 1.00 82.81 256 ILE A O 1
ATOM 2103 N N . SER A 1 257 ? -4.926 -5.194 19.396 1.00 80.06 257 SER A N 1
ATOM 2104 C CA . SER A 1 257 ? -4.124 -6.277 19.978 1.00 80.06 257 SER A CA 1
ATOM 2105 C C . SER A 1 257 ? -3.610 -5.930 21.385 1.00 80.06 257 SER A C 1
ATOM 2107 O O . SER A 1 257 ? -3.677 -6.759 22.298 1.00 80.06 257 SER A O 1
ATOM 2109 N N . GLU A 1 258 ? -3.178 -4.687 21.618 1.00 86.12 258 GLU A N 1
ATOM 2110 C CA . GLU A 1 258 ? -2.782 -4.211 22.949 1.00 86.12 258 GLU A CA 1
ATOM 2111 C C . GLU A 1 258 ? -3.934 -4.328 23.952 1.00 86.12 258 GLU A C 1
ATOM 2113 O O . GLU A 1 258 ? -3.746 -4.870 25.045 1.00 86.12 258 GLU A O 1
ATOM 2118 N N . ILE A 1 259 ? -5.141 -3.897 23.566 1.00 83.94 259 ILE A N 1
ATOM 2119 C CA . ILE A 1 259 ? -6.331 -4.004 24.420 1.00 83.94 259 ILE A CA 1
ATOM 2120 C C . ILE A 1 259 ? -6.641 -5.472 24.734 1.00 83.94 259 ILE A C 1
ATOM 2122 O O . ILE A 1 259 ? -6.966 -5.807 25.876 1.00 83.94 259 ILE A O 1
ATOM 2126 N N . GLN A 1 260 ? -6.501 -6.377 23.760 1.00 77.00 260 GLN A N 1
ATOM 2127 C CA . GLN A 1 260 ? -6.665 -7.815 24.008 1.00 77.00 260 GLN A CA 1
ATOM 2128 C C . GLN A 1 260 ? -5.668 -8.314 25.051 1.00 77.00 260 GLN A C 1
ATOM 2130 O O . GLN A 1 260 ? -6.056 -8.996 25.999 1.00 77.00 260 GLN A O 1
ATOM 2135 N N . CYS A 1 261 ? -4.402 -7.920 24.932 1.00 81.31 261 CYS A N 1
ATOM 2136 C CA . CYS A 1 261 ? -3.367 -8.296 25.887 1.00 81.31 261 CYS A CA 1
ATOM 2137 C C . CYS A 1 261 ? -3.659 -7.744 27.293 1.00 81.31 261 CYS A C 1
ATOM 2139 O O . CYS A 1 261 ? -3.386 -8.409 28.295 1.00 81.31 261 CYS A O 1
ATOM 2141 N N . GLU A 1 262 ? -4.209 -6.533 27.401 1.00 83.50 262 GLU A N 1
ATOM 2142 C CA . GLU A 1 262 ? -4.641 -5.951 28.676 1.00 83.50 262 GLU A CA 1
ATOM 2143 C C . GLU A 1 262 ? -5.822 -6.711 29.289 1.00 83.50 262 GLU A C 1
ATOM 2145 O O . GLU A 1 262 ? -5.832 -6.942 30.501 1.00 83.50 262 GLU A O 1
ATOM 2150 N N . VAL A 1 263 ? -6.772 -7.162 28.465 1.00 76.75 263 VAL A N 1
ATOM 2151 C CA . VAL A 1 263 ? -7.893 -8.012 28.888 1.00 76.75 263 VAL A CA 1
ATOM 2152 C C . VAL A 1 263 ? -7.408 -9.383 29.361 1.00 76.75 263 VAL A C 1
ATOM 2154 O O . VAL A 1 263 ? -7.845 -9.851 30.411 1.00 76.75 263 VAL A O 1
ATOM 2157 N N . GLU A 1 264 ? -6.482 -10.020 28.645 1.00 74.31 264 GLU A N 1
ATOM 2158 C CA . GLU A 1 264 ? -5.943 -11.342 28.998 1.00 74.31 264 GLU A CA 1
ATOM 2159 C C . GLU A 1 264 ? -5.163 -11.338 30.320 1.00 74.31 264 GLU A C 1
ATOM 2161 O O . GLU A 1 264 ? -5.171 -12.321 31.064 1.00 74.31 264 GLU A O 1
ATOM 2166 N N . LYS A 1 265 ? -4.521 -10.214 30.657 1.00 79.12 265 LYS A N 1
ATOM 2167 C CA . LYS A 1 265 ? -3.806 -10.032 31.930 1.00 79.12 265 LYS A CA 1
ATOM 2168 C C . LYS A 1 265 ? -4.746 -9.901 33.133 1.00 79.12 265 LYS A C 1
ATOM 2170 O O . LYS A 1 265 ? -4.278 -9.969 34.276 1.00 79.12 265 LYS A O 1
ATOM 2175 N N . LEU A 1 266 ? -6.053 -9.725 32.919 1.00 75.12 266 LEU A N 1
ATOM 2176 C CA . LEU A 1 266 ? -7.031 -9.691 34.001 1.00 75.12 266 LEU A CA 1
ATOM 2177 C C . LEU A 1 266 ? -7.196 -11.095 34.594 1.00 75.12 266 LEU A C 1
ATOM 2179 O O . LEU A 1 266 ? -7.864 -11.970 34.046 1.00 75.12 266 LEU A O 1
ATOM 2183 N N . LYS A 1 267 ? -6.606 -11.314 35.770 1.00 67.25 267 LYS A N 1
ATOM 2184 C CA . LYS A 1 267 ? -6.891 -12.501 36.578 1.00 67.25 267 LYS A CA 1
ATOM 2185 C C . LYS A 1 267 ? -8.258 -12.321 37.221 1.00 67.25 267 LYS A C 1
ATOM 2187 O O . LYS A 1 267 ? -8.365 -11.553 38.163 1.00 67.25 267 LYS A O 1
ATOM 2192 N N . PHE A 1 268 ? -9.280 -13.022 36.740 1.00 62.06 268 PHE A N 1
ATOM 2193 C CA . PHE A 1 268 ? -10.608 -12.969 37.352 1.00 62.06 268 PHE A CA 1
ATOM 2194 C C . PHE A 1 268 ? -10.595 -13.669 38.709 1.00 62.06 268 PHE A C 1
ATOM 2196 O O . PHE A 1 268 ? -10.638 -14.896 38.798 1.00 62.06 268 PHE A O 1
ATOM 2203 N N . THR A 1 269 ? -10.536 -12.879 39.774 1.00 54.62 269 THR A N 1
ATOM 2204 C CA . THR A 1 269 ? -10.855 -13.353 41.120 1.00 54.62 269 THR A CA 1
ATOM 2205 C C . THR A 1 269 ? -12.351 -13.171 41.384 1.00 54.62 269 THR A C 1
ATOM 2207 O O . THR A 1 269 ? -13.028 -12.404 40.703 1.00 54.62 269 THR A O 1
ATOM 2210 N N . SER A 1 270 ? -12.919 -13.905 42.344 1.00 53.28 270 SER A N 1
ATOM 2211 C CA . SER A 1 270 ? -14.358 -13.855 42.656 1.00 53.28 270 SER A CA 1
ATOM 2212 C C . SER A 1 270 ? -14.841 -12.506 43.213 1.00 53.28 270 SER A C 1
ATOM 2214 O O . SER A 1 270 ? -16.026 -12.360 43.503 1.00 53.28 270 SER A O 1
ATOM 2216 N N . GLU A 1 271 ? -13.949 -11.530 43.390 1.00 57.53 271 GLU A N 1
ATOM 2217 C CA . GLU A 1 271 ? -14.298 -10.165 43.767 1.00 57.53 271 GLU A CA 1
ATOM 2218 C C . GLU A 1 271 ? -14.665 -9.348 42.515 1.00 57.53 271 GLU A C 1
ATOM 2220 O O . GLU A 1 271 ? -13.898 -9.267 41.560 1.00 57.53 271 GLU A O 1
ATOM 2225 N N . ASP A 1 272 ? -15.821 -8.675 42.536 1.00 58.09 272 ASP A N 1
ATOM 2226 C CA . ASP A 1 272 ? -16.424 -7.882 41.442 1.00 58.09 272 ASP A CA 1
ATOM 2227 C C . ASP A 1 272 ? -15.506 -6.847 40.734 1.00 58.09 272 ASP A C 1
ATOM 2229 O O . ASP A 1 272 ? -15.901 -6.237 39.734 1.00 58.09 272 ASP A O 1
ATOM 2233 N N . LYS A 1 273 ? -14.288 -6.606 41.231 1.00 60.09 273 LYS A N 1
ATOM 2234 C CA . LYS A 1 273 ? -13.341 -5.604 40.717 1.00 60.09 273 LYS A CA 1
ATOM 2235 C C . LYS A 1 273 ? -12.792 -5.950 39.331 1.00 60.09 273 LYS A C 1
ATOM 2237 O O . LYS A 1 273 ? -12.594 -5.035 38.531 1.00 60.09 273 LYS A O 1
ATOM 2242 N N . ASP A 1 274 ? -12.606 -7.229 39.013 1.00 67.56 274 ASP A N 1
ATOM 2243 C CA . ASP A 1 274 ? -12.033 -7.635 37.720 1.00 67.56 274 ASP A CA 1
ATOM 2244 C C . ASP A 1 274 ? -13.066 -7.564 36.583 1.00 67.56 274 ASP A C 1
ATOM 2246 O O . ASP A 1 274 ? -12.732 -7.198 35.455 1.00 67.56 274 ASP A O 1
ATOM 2250 N N . TYR A 1 275 ? -14.354 -7.763 36.890 1.00 71.38 275 TYR A N 1
ATOM 2251 C CA . TYR A 1 275 ? -15.441 -7.564 35.924 1.00 71.38 275 TYR A CA 1
ATOM 2252 C C . TYR A 1 275 ? -15.581 -6.106 35.481 1.00 71.38 275 TYR A C 1
ATOM 2254 O O . TYR A 1 275 ? -15.877 -5.850 34.316 1.00 71.38 275 TYR A O 1
ATOM 2262 N N . ARG A 1 276 ? -15.345 -5.137 36.376 1.00 75.00 276 ARG A N 1
ATOM 2263 C CA . ARG A 1 276 ? -15.378 -3.710 36.006 1.00 75.00 276 ARG A CA 1
ATOM 2264 C C . ARG A 1 276 ? -14.260 -3.354 35.031 1.00 75.00 276 ARG A C 1
ATOM 2266 O O . ARG A 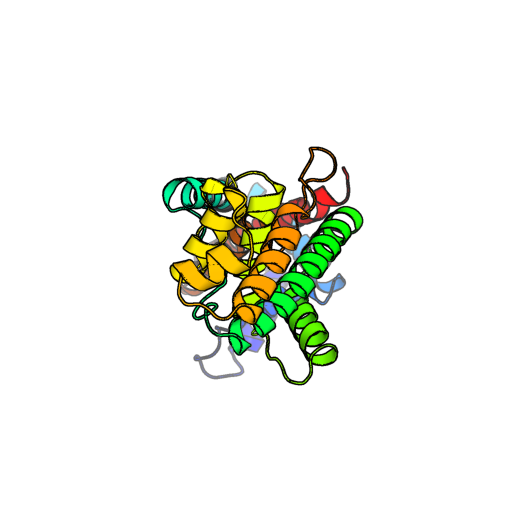1 276 ? -14.509 -2.606 34.093 1.00 75.00 276 ARG A O 1
ATOM 2273 N N . LYS A 1 277 ? -13.062 -3.917 35.223 1.00 76.88 277 LYS A N 1
ATOM 2274 C CA . LYS A 1 277 ? -11.923 -3.740 34.308 1.00 76.88 277 LYS A CA 1
ATOM 2275 C C . LYS A 1 277 ? -12.166 -4.399 32.952 1.00 76.88 277 LYS A C 1
ATOM 2277 O O . LYS A 1 277 ? -11.846 -3.812 31.929 1.00 76.88 277 LYS A O 1
ATOM 2282 N N . LEU A 1 278 ? -12.785 -5.580 32.937 1.00 78.31 278 LEU A N 1
ATOM 2283 C CA . LEU A 1 278 ? -13.190 -6.224 31.688 1.00 78.31 278 LEU A CA 1
ATOM 2284 C C . LEU A 1 278 ? -14.207 -5.365 30.924 1.00 78.31 278 LEU A C 1
ATOM 2286 O O . LEU A 1 278 ? -14.026 -5.107 29.741 1.00 78.31 278 LEU A O 1
ATOM 2290 N N . ILE A 1 279 ? -15.258 -4.889 31.601 1.00 77.69 279 ILE A N 1
ATOM 2291 C CA . ILE A 1 279 ? -16.275 -4.018 30.988 1.00 77.69 279 ILE A CA 1
ATOM 2292 C C . ILE A 1 279 ? -15.645 -2.723 30.466 1.00 77.69 279 ILE A C 1
ATOM 2294 O O . ILE A 1 279 ? -16.023 -2.265 29.393 1.00 77.69 279 ILE A O 1
ATOM 2298 N N . PHE A 1 280 ? -14.685 -2.156 31.200 1.00 83.88 280 PHE A N 1
ATOM 2299 C CA . PHE A 1 280 ? -13.928 -0.984 30.772 1.00 83.88 280 PHE A CA 1
ATOM 2300 C C . PHE A 1 280 ? -13.216 -1.225 29.438 1.00 83.88 280 PHE A C 1
ATOM 2302 O O . PHE A 1 280 ? -13.493 -0.516 28.478 1.00 83.88 280 PHE A O 1
ATOM 2309 N N . TRP A 1 281 ? -12.365 -2.252 29.344 1.00 84.50 281 TRP A N 1
ATOM 2310 C CA . TRP A 1 281 ? -11.583 -2.504 28.129 1.00 84.50 281 TRP A CA 1
ATOM 2311 C C . TRP A 1 281 ? -12.443 -2.916 26.933 1.00 84.50 281 TRP A C 1
ATOM 2313 O O . TRP A 1 281 ? -12.186 -2.473 25.817 1.00 84.50 281 TRP A O 1
ATOM 2323 N N . LEU A 1 282 ? -13.522 -3.674 27.161 1.00 81.69 282 LEU A N 1
ATOM 2324 C CA . LEU A 1 282 ? -14.516 -3.955 26.118 1.00 81.69 282 LEU A CA 1
ATOM 2325 C C . LEU A 1 282 ? -15.221 -2.678 25.635 1.00 81.69 282 LEU A C 1
ATOM 2327 O O . LEU A 1 282 ? -15.533 -2.550 24.453 1.00 81.69 282 LEU A O 1
ATOM 2331 N N . GLY A 1 283 ? -15.469 -1.733 26.545 1.00 82.12 283 GLY A N 1
ATOM 2332 C CA . GLY A 1 283 ? -16.004 -0.416 26.221 1.00 82.12 283 GLY A CA 1
ATOM 2333 C C . GLY A 1 283 ? -15.034 0.425 25.389 1.00 82.12 283 GLY A C 1
ATOM 2334 O O . GLY A 1 283 ? -15.469 1.000 24.392 1.00 82.12 283 GLY A O 1
ATOM 2335 N N . VAL A 1 284 ? -13.740 0.444 25.747 1.00 86.19 284 VAL A N 1
ATOM 2336 C CA . VAL A 1 284 ? -12.676 1.104 24.964 1.00 86.19 284 VAL A CA 1
ATOM 2337 C C . VAL A 1 284 ? -12.627 0.530 23.548 1.00 86.19 284 VAL A C 1
ATOM 2339 O O . VAL A 1 284 ? -12.781 1.290 22.597 1.00 86.19 284 VAL A O 1
ATOM 2342 N N . ALA A 1 285 ? -12.493 -0.795 23.403 1.00 82.69 285 ALA A N 1
ATOM 2343 C CA . ALA A 1 285 ? -12.388 -1.451 22.097 1.00 82.69 285 ALA A CA 1
ATOM 2344 C C . ALA A 1 285 ? -13.588 -1.128 21.194 1.00 82.69 285 ALA A C 1
ATOM 2346 O O . ALA A 1 285 ? -13.417 -0.574 20.116 1.00 82.69 285 ALA A O 1
ATOM 2347 N N . ASN A 1 286 ? -14.819 -1.336 21.679 1.00 81.94 286 ASN A N 1
ATOM 2348 C CA . ASN A 1 286 ? -16.024 -1.024 20.902 1.00 81.94 286 ASN A CA 1
ATOM 2349 C C . ASN A 1 286 ? -16.105 0.459 20.503 1.00 81.94 286 ASN A C 1
ATOM 2351 O O . ASN A 1 286 ? -16.669 0.799 19.468 1.00 81.94 286 ASN A O 1
ATOM 2355 N N . ARG A 1 287 ? -15.604 1.370 21.341 1.00 82.50 287 ARG A N 1
ATOM 2356 C CA . ARG A 1 287 ? -15.583 2.797 21.015 1.00 82.50 287 ARG A CA 1
ATOM 2357 C C . ARG A 1 287 ? -14.558 3.126 19.941 1.00 82.50 287 ARG A C 1
ATOM 2359 O O . ARG A 1 287 ? -14.866 3.964 19.098 1.00 82.50 287 ARG A O 1
ATOM 2366 N N . ILE A 1 288 ? -13.385 2.505 19.962 1.00 83.44 288 ILE A N 1
ATOM 2367 C CA . ILE A 1 288 ? -12.407 2.653 18.882 1.00 83.44 288 ILE A CA 1
ATOM 2368 C C . ILE A 1 288 ? -13.016 2.107 17.586 1.00 83.44 288 ILE A C 1
ATOM 2370 O O . ILE A 1 288 ? -13.081 2.861 16.623 1.00 83.44 288 ILE A O 1
ATOM 2374 N N . ASP A 1 289 ? -13.592 0.899 17.597 1.00 77.81 289 ASP A N 1
ATOM 2375 C CA . ASP A 1 289 ? -14.250 0.291 16.427 1.00 77.81 289 ASP A CA 1
ATOM 2376 C C . ASP A 1 289 ? -15.330 1.201 15.823 1.00 77.81 289 ASP A C 1
ATOM 2378 O O . ASP A 1 289 ? -15.373 1.398 14.614 1.00 77.81 289 ASP A O 1
ATOM 2382 N N . VAL A 1 290 ? -16.205 1.791 16.650 1.00 78.25 290 VAL A N 1
ATOM 2383 C CA . VAL A 1 290 ? -17.257 2.704 16.165 1.00 78.25 290 VAL A CA 1
ATOM 2384 C C . VAL A 1 290 ? -16.662 3.971 15.550 1.00 78.25 290 VAL A C 1
ATOM 2386 O O . VAL A 1 290 ? -17.107 4.382 14.484 1.00 78.25 290 VAL A O 1
ATOM 2389 N N . ASN A 1 291 ? -15.658 4.581 16.187 1.00 76.00 291 ASN A N 1
ATOM 2390 C CA . ASN A 1 291 ? -15.012 5.777 15.639 1.00 76.00 291 ASN A CA 1
ATOM 2391 C C . ASN A 1 291 ? -14.249 5.466 14.338 1.00 76.00 291 ASN A C 1
ATOM 2393 O O . ASN A 1 291 ? -14.263 6.278 13.420 1.00 76.00 291 ASN A O 1
ATOM 2397 N N . MET A 1 292 ? -13.619 4.293 14.242 1.00 74.88 292 MET A N 1
ATOM 2398 C CA . MET A 1 292 ? -12.923 3.836 13.035 1.00 74.88 292 MET A CA 1
ATOM 2399 C C . MET A 1 292 ? -13.895 3.478 11.917 1.00 74.88 292 MET A C 1
ATOM 2401 O O . MET A 1 292 ? -13.648 3.796 10.760 1.00 74.88 292 MET A O 1
ATOM 2405 N N . LYS A 1 293 ? -15.042 2.885 12.246 1.00 66.88 293 LYS A N 1
ATOM 2406 C CA . LYS A 1 293 ? -16.099 2.643 11.269 1.00 66.88 293 LYS A CA 1
ATOM 2407 C C . LYS A 1 293 ? -16.689 3.947 10.749 1.00 66.88 293 LYS A C 1
ATOM 2409 O O . LYS A 1 293 ? -16.819 4.101 9.547 1.00 66.88 293 LYS A O 1
ATOM 2414 N N . GLU A 1 294 ? -16.983 4.907 11.625 1.00 59.00 294 GLU A N 1
ATOM 2415 C CA . GLU A 1 294 ? -17.381 6.245 11.178 1.00 59.00 294 GLU A CA 1
ATOM 2416 C C . GLU A 1 294 ? -16.297 6.897 10.323 1.00 59.00 294 GLU A C 1
ATOM 2418 O O . GLU A 1 294 ? -16.627 7.643 9.417 1.00 59.00 294 GLU A O 1
ATOM 2423 N N . PHE A 1 295 ? -15.018 6.629 10.581 1.00 58.47 295 PHE A N 1
ATOM 2424 C CA . PHE A 1 295 ? -13.937 7.105 9.730 1.00 58.47 295 PHE A CA 1
ATOM 2425 C C . PHE A 1 295 ? -13.986 6.466 8.332 1.00 58.47 295 PHE A C 1
ATOM 2427 O O . PHE A 1 295 ? -13.937 7.190 7.344 1.00 58.47 295 PHE A O 1
ATOM 2434 N N . HIS A 1 296 ? -14.154 5.144 8.242 1.00 54.78 296 HIS A N 1
ATOM 2435 C CA . HIS A 1 296 ? -14.307 4.432 6.969 1.00 54.78 296 HIS A CA 1
ATOM 2436 C C . HIS A 1 296 ? -15.570 4.855 6.200 1.00 54.78 296 HIS A C 1
ATOM 2438 O O . HIS A 1 296 ? -15.497 5.084 4.996 1.00 54.78 296 HIS A O 1
ATOM 2444 N N . ASP A 1 297 ? -16.691 5.038 6.903 1.00 48.00 297 ASP A N 1
ATOM 2445 C CA . ASP A 1 297 ? -17.981 5.440 6.333 1.00 48.00 297 ASP A CA 1
ATOM 2446 C C . ASP A 1 297 ? -18.011 6.955 5.988 1.00 48.00 297 ASP A C 1
ATOM 2448 O O . ASP A 1 297 ? -18.738 7.380 5.093 1.00 48.00 297 ASP A O 1
ATOM 2452 N N . ARG A 1 298 ? -17.211 7.816 6.647 1.00 41.88 298 ARG A N 1
ATOM 2453 C CA . ARG A 1 298 ? -17.149 9.275 6.368 1.00 41.88 298 ARG A CA 1
ATOM 2454 C C . ARG A 1 298 ? -16.504 9.631 5.026 1.00 41.88 298 ARG A C 1
ATOM 2456 O O . ARG A 1 298 ? -16.638 10.777 4.608 1.00 41.88 298 ARG A O 1
ATOM 2463 N N . TYR A 1 299 ? -15.867 8.685 4.340 1.00 38.81 299 TYR A N 1
ATOM 2464 C CA . TYR A 1 299 ? -15.428 8.857 2.951 1.00 38.81 299 TYR A CA 1
ATOM 2465 C C . TYR A 1 299 ? -16.484 8.413 1.921 1.00 38.81 299 TYR A C 1
ATOM 2467 O O . TYR A 1 299 ? -16.256 8.592 0.733 1.00 38.81 299 TYR A O 1
ATOM 2475 N N . GLU A 1 300 ? -17.658 7.917 2.345 1.00 30.08 300 GLU A N 1
ATOM 2476 C CA . GLU A 1 300 ? -18.818 7.695 1.457 1.00 30.08 300 GLU A CA 1
ATOM 2477 C C . GLU A 1 300 ? -19.670 8.969 1.242 1.00 30.08 300 GLU A C 1
ATOM 2479 O O . GLU A 1 300 ? -20.659 8.939 0.511 1.00 30.08 300 GLU A O 1
ATOM 2484 N N . PHE A 1 301 ? -19.325 10.097 1.879 1.00 27.61 301 PHE A N 1
ATOM 2485 C CA . PHE A 1 301 ? -20.084 11.353 1.793 1.00 27.61 301 PHE A CA 1
ATOM 2486 C C . PHE A 1 301 ? -19.188 12.605 1.786 1.00 27.61 301 PHE A C 1
ATOM 2488 O O . PHE A 1 301 ? -19.285 13.450 2.677 1.00 27.61 301 PHE A O 1
ATOM 2495 N N . LEU A 1 302 ? -18.360 12.747 0.751 1.00 31.19 302 LEU A N 1
ATOM 2496 C CA . LEU A 1 302 ? -17.900 14.021 0.176 1.00 31.19 302 LEU A CA 1
ATOM 2497 C C . LEU A 1 302 ? -17.740 13.839 -1.337 1.00 31.19 302 LEU A C 1
ATOM 2499 O O . LEU A 1 302 ? -18.010 14.826 -2.055 1.00 31.19 302 LEU A O 1
#

Secondary structure (DSSP, 8-state):
-HHHHHHHHHHHHHHHSSS-SS--TTHHHHHHHHHHS-HHHHHHHHHHHHHHHHHHHHH-HHHHHHHHHHHHHHHHHHHHHHHHHHHHHHHH--EES-TTTTSHHHHHHHHHHHHHHHHHHHHHHHHHHHH-PPPHHHHHHHHHHHHHHH-TT----GGGHHHHHHHHHHHHTTSS-GGG-EESSHHHHHHHHHHHTT--HHHHHHHHT--HHHHHHHHHHHHHHHHSPPP-SS-----TTSHHHHHHHHHHHHHHHHHHHHHHT----SSTHHHHHHHHHHHHHHHHHHHHHHHHHTTS--

Nearest PDB structures (foldseek):
  4u9l-assembly1_A  TM=2.281E-01  e=6.800E-01  Thermus thermophilus HB8

Sequence (302 aa):
MFKLAARLNRSIVHHAHSRPLGVVCLSWKRFSSMYCSDPVLSKDVSRALQLLRANMEKSNPQLVGLMEDKVEEKLKRINNSVVEHYEHYKEEGLEFPGKEGYQEWDAKYFETTYGFMAKQYVIHCNRAQDHGLQSIDEMVKEISKIFQAQHPCLTLNEDAIYPYFEAFWAMSHSICQPKEIRFEDRAVTRIWESWLYGCDMADCSASLNISPEAVQSWFKIFEILISIPKATSDHPMLCSLSPPEYSRYYTYEEEISEIQCEVEKLKFTSEDKDYRKLIFWLGVANRIDVNMKEFHDRYEFL

Foldseek 3Di:
DCVVLVVVVCVVVVVVPPDPPPPPVCPVVCVCCVQVVDVVVVVVVLVVLVVVLVVCCVVPVVLVVVLVVLLVVLVVQLQVLLVVLLVVCLPPPAAAEQPVLLDLVSLLLLLLVLVLLLVLLQVQLVCCLQPFADDLVVSLVVSQVVSCVVPVPDGDDSVNNLSSNQLLLCLQAVSDDQLRYHYPDPLLRVLSVCVVVVHDLVRSCVVSVGDSSSSVSSVSSVVSSNPRHHADPSRRSDYCSHSSNVSSVVSLVVSLVVLVVVLVPQDDDPDCVSVSVNSSSVSSNVSSVVVVVCVRCVSNPD